Protein AF-A0A957L7G3-F1 (afdb_monomer)

Solvent-accessible surface area (backbone atoms only — not comparable to full-atom values): 10350 Å² total; per-residue (Å²): 115,77,65,58,47,53,49,31,52,54,50,19,52,53,26,48,74,73,64,39,55,64,64,16,50,58,32,41,53,52,41,48,71,75,46,81,85,53,9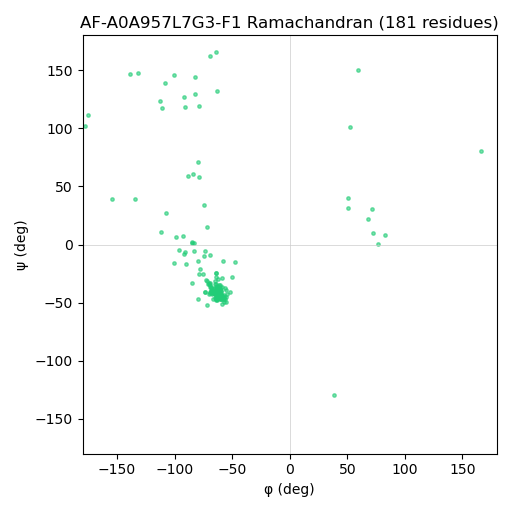8,47,72,67,52,58,51,41,52,41,53,51,32,51,51,27,29,76,70,66,40,46,69,64,26,52,48,51,38,58,75,71,69,63,55,73,86,52,91,85,46,82,94,46,43,67,55,53,54,39,50,35,52,41,29,41,42,46,24,72,74,67,67,48,83,60,38,49,59,50,25,47,53,34,41,52,53,50,44,54,52,26,66,77,67,67,36,63,80,51,46,46,55,39,29,51,51,49,16,52,47,28,43,77,72,68,40,52,72,60,14,51,53,31,45,54,52,34,51,62,64,35,60,84,73,62,46,70,70,71,70,62,79,81,67,79,91,80,79,88,89,88,83,87,134

Mean predicted aligned error: 9.97 Å

Secondary structure (DSSP, 8-state):
-HHHHHHHHHHHHHHHHTT-HHHHHHHHHHHHHH-TT---HHHHHHHHHHHHHHHHTT-HHHHHHHHHHTT--TTSPP-GGGHHHHHHHHHHHHHHHHHH--TTHHHHHHHHHHHHHHHHHHHT-HHHHHHHHHHHHHHHHHTT-HHHHHHHHHHHHHHHTTTTGGGTSSTTS----------

Radius of gyration: 17.52 Å; Cα contacts (8 Å, |Δi|>4): 180; chains: 1; bounding box: 42×50×40 Å

pLDDT: mean 79.75, std 17.35, range [29.89, 96.5]

Foldseek 3Di:
DVVQLVVLLVVLVLCVVVVVLVSSVVSLVVNCVVCVDDPDLSVVSSLLSVLLSCLVVVVLVSNVVSCVVVVPDLPDDDDPSCLSVLLSQLSSLLSCCLPVVDDCSLVSSLSSLVVSCVCCVVVVVLVSNLSSLQSNLSSCVSVVNNVSSVVSVVVSVVSCVVVVVPVVVVSPDDDDDDDDDDD

Structure (mmCIF, N/CA/C/O backbone):
data_AF-A0A957L7G3-F1
#
_entry.id   AF-A0A957L7G3-F1
#
loop_
_atom_site.group_PDB
_atom_site.id
_atom_site.type_symbol
_atom_site.label_atom_id
_atom_site.label_alt_id
_atom_site.label_comp_id
_atom_site.label_asym_id
_atom_site.label_entity_id
_atom_site.label_seq_id
_atom_site.pdbx_PDB_ins_code
_atom_site.Cartn_x
_atom_site.Cartn_y
_atom_site.Cartn_z
_atom_site.occupancy
_atom_site.B_iso_or_equiv
_atom_site.auth_seq_id
_atom_site.auth_comp_id
_atom_site.auth_asym_id
_atom_site.auth_atom_id
_atom_site.pdbx_PDB_model_num
ATOM 1 N N . PRO A 1 1 ? 23.116 -0.899 -17.673 1.00 45.94 1 PRO A N 1
ATOM 2 C CA . PRO A 1 1 ? 22.073 0.149 -17.505 1.00 45.94 1 PRO A CA 1
ATOM 3 C C . PRO A 1 1 ? 20.937 -0.262 -16.547 1.00 45.94 1 PRO A C 1
ATOM 5 O O . PRO A 1 1 ? 20.882 0.273 -15.448 1.00 45.94 1 PRO A O 1
ATOM 8 N N . GLY A 1 2 ? 20.115 -1.273 -16.872 1.00 58.44 2 GLY A N 1
ATOM 9 C CA . GLY A 1 2 ? 18.969 -1.676 -16.028 1.00 58.44 2 GLY A CA 1
ATOM 10 C C . GLY A 1 2 ? 19.306 -2.333 -14.677 1.00 58.44 2 GLY A C 1
ATOM 11 O O . GLY A 1 2 ? 18.419 -2.555 -13.862 1.00 58.44 2 GLY A O 1
ATOM 12 N N . SER A 1 3 ? 20.573 -2.677 -14.416 1.00 63.56 3 SER A N 1
ATOM 13 C CA . SER A 1 3 ? 21.013 -3.181 -13.101 1.00 63.56 3 SER A CA 1
ATOM 14 C C . SER A 1 3 ? 21.075 -2.061 -12.053 1.00 63.56 3 SER A C 1
ATOM 16 O O . SER A 1 3 ? 20.604 -2.231 -10.933 1.00 63.56 3 SER A O 1
ATOM 18 N N . MET A 1 4 ? 21.564 -0.878 -12.446 1.00 71.75 4 MET A N 1
ATOM 19 C CA . MET A 1 4 ? 21.743 0.250 -11.527 1.00 71.75 4 MET A CA 1
ATOM 20 C C . MET A 1 4 ? 20.409 0.841 -11.076 1.00 71.75 4 MET A C 1
ATOM 22 O O . MET A 1 4 ? 20.241 1.123 -9.899 1.00 71.75 4 MET A O 1
ATOM 26 N N . SER A 1 5 ? 19.428 1.008 -11.963 1.00 69.88 5 SER A N 1
ATOM 27 C CA . SER A 1 5 ? 18.109 1.520 -11.564 1.00 69.88 5 SER A CA 1
ATOM 28 C C . SER A 1 5 ? 17.347 0.550 -10.664 1.00 69.88 5 SER A C 1
ATOM 30 O O . SER A 1 5 ? 16.759 0.975 -9.675 1.00 69.88 5 SER A O 1
ATOM 32 N N . ARG A 1 6 ? 17.421 -0.759 -10.936 1.00 73.06 6 ARG A N 1
ATOM 33 C CA . ARG A 1 6 ? 16.864 -1.787 -10.042 1.00 73.06 6 ARG A CA 1
ATOM 34 C C . ARG A 1 6 ? 17.513 -1.756 -8.660 1.00 73.06 6 ARG A C 1
ATOM 36 O O . ARG A 1 6 ? 16.804 -1.895 -7.669 1.00 73.06 6 ARG A O 1
ATOM 43 N N . TRP A 1 7 ? 18.822 -1.517 -8.592 1.00 80.19 7 TRP A N 1
ATOM 44 C CA . TRP A 1 7 ? 19.524 -1.329 -7.324 1.00 80.19 7 TRP A CA 1
ATOM 45 C C . TRP A 1 7 ? 19.039 -0.080 -6.573 1.00 80.19 7 TRP A C 1
ATOM 47 O O . TRP A 1 7 ? 18.693 -0.187 -5.400 1.00 80.19 7 TRP A O 1
ATOM 57 N N . HIS A 1 8 ? 18.919 1.072 -7.245 1.00 81.06 8 HIS A N 1
ATOM 58 C CA . HIS A 1 8 ? 18.404 2.298 -6.617 1.00 81.06 8 HIS A CA 1
ATOM 59 C C . HIS A 1 8 ? 16.975 2.123 -6.092 1.00 81.06 8 HIS A C 1
ATOM 61 O O . HIS A 1 8 ? 16.683 2.559 -4.985 1.00 81.06 8 HIS A O 1
ATOM 67 N N . ILE A 1 9 ? 16.100 1.441 -6.839 1.00 79.81 9 ILE A N 1
ATOM 68 C CA . ILE A 1 9 ? 14.735 1.126 -6.392 1.00 79.81 9 ILE A CA 1
ATOM 69 C C . ILE A 1 9 ? 14.744 0.199 -5.178 1.00 79.81 9 ILE A C 1
ATOM 71 O O . ILE A 1 9 ? 14.007 0.431 -4.222 1.00 79.81 9 ILE A O 1
ATOM 75 N N . ALA A 1 10 ? 15.562 -0.856 -5.205 1.00 76.75 10 ALA A N 1
ATOM 76 C CA . ALA A 1 10 ? 15.674 -1.774 -4.079 1.00 76.75 10 ALA A CA 1
ATOM 77 C C . ALA A 1 10 ? 16.161 -1.041 -2.821 1.00 76.75 10 ALA A C 1
ATOM 79 O O . ALA A 1 10 ? 15.558 -1.181 -1.762 1.00 76.75 10 ALA A O 1
ATOM 80 N N . MET A 1 11 ? 17.185 -0.195 -2.953 1.00 80.19 11 MET A N 1
ATOM 81 C CA . MET A 1 11 ? 17.719 0.582 -1.837 1.00 80.19 11 MET A CA 1
ATOM 82 C C . MET A 1 11 ? 16.743 1.661 -1.352 1.00 80.19 11 MET A C 1
ATOM 84 O O . MET A 1 11 ? 16.618 1.865 -0.150 1.00 80.19 11 MET A O 1
ATOM 88 N N . ALA A 1 12 ? 15.992 2.305 -2.251 1.00 80.94 12 ALA A N 1
ATOM 89 C CA . ALA A 1 12 ? 14.955 3.259 -1.863 1.00 80.94 12 ALA A CA 1
ATOM 90 C C . ALA A 1 12 ? 13.882 2.588 -0.995 1.00 80.94 12 ALA A C 1
ATOM 92 O O . ALA A 1 12 ? 13.469 3.152 0.012 1.00 80.94 12 ALA A O 1
ATOM 93 N N . ARG A 1 13 ? 13.481 1.355 -1.329 1.00 79.19 13 ARG A N 1
ATOM 94 C CA . ARG A 1 13 ? 12.532 0.579 -0.517 1.00 79.19 13 ARG A CA 1
ATOM 95 C C . ARG A 1 13 ? 13.087 0.214 0.859 1.00 79.19 13 ARG A C 1
ATOM 97 O O . ARG A 1 13 ? 12.343 0.324 1.824 1.00 79.19 13 ARG A O 1
ATOM 104 N N . ILE A 1 14 ? 14.363 -0.170 0.940 1.00 76.88 14 ILE A N 1
ATOM 105 C CA . ILE A 1 14 ? 15.042 -0.432 2.222 1.00 76.88 14 ILE A CA 1
ATOM 106 C C . ILE A 1 14 ? 15.062 0.843 3.075 1.00 76.88 14 ILE A C 1
ATOM 108 O O . ILE A 1 14 ? 14.705 0.824 4.248 1.00 76.88 14 ILE A O 1
ATOM 112 N N . LYS A 1 15 ? 15.393 1.991 2.478 1.00 81.50 15 LYS A N 1
ATOM 113 C CA . LYS A 1 15 ? 15.388 3.273 3.195 1.00 81.50 15 LYS A CA 1
ATOM 114 C C . LYS A 1 15 ? 13.990 3.692 3.648 1.00 81.50 15 LYS A C 1
ATOM 116 O O . LYS A 1 15 ? 13.844 4.237 4.735 1.00 81.50 15 LYS A O 1
ATOM 121 N N . MET A 1 16 ? 12.954 3.376 2.869 1.00 79.81 16 MET A N 1
ATOM 122 C CA . MET A 1 16 ? 11.563 3.582 3.283 1.00 79.81 16 MET A CA 1
ATOM 123 C C . MET A 1 16 ? 11.168 2.718 4.487 1.00 79.81 16 MET A C 1
ATOM 125 O O . MET A 1 16 ? 10.478 3.235 5.361 1.00 79.81 16 MET A O 1
ATOM 129 N N . SER A 1 17 ? 11.591 1.448 4.563 1.00 73.00 17 SER A N 1
ATOM 130 C CA . SER A 1 17 ? 11.325 0.606 5.744 1.00 73.00 17 SER A CA 1
ATOM 131 C C . SER A 1 17 ? 12.104 1.067 6.975 1.00 73.00 17 SER A C 1
ATOM 133 O O . SER A 1 17 ? 11.580 1.022 8.076 1.00 73.00 17 SER A O 1
ATOM 135 N N . GLU A 1 18 ? 13.309 1.609 6.797 1.00 77.94 18 GLU A N 1
ATOM 136 C CA . GLU A 1 18 ? 14.092 2.212 7.888 1.00 77.94 18 GLU A CA 1
ATOM 137 C C . GLU A 1 18 ? 13.547 3.584 8.350 1.00 77.94 18 GLU A C 1
ATOM 139 O O . GLU A 1 18 ? 14.070 4.175 9.293 1.00 77.94 18 GLU A O 1
ATOM 144 N N . GLY A 1 19 ? 12.526 4.129 7.676 1.00 79.62 19 GLY A N 1
ATOM 145 C CA . GLY A 1 19 ? 11.980 5.464 7.942 1.00 79.62 19 GLY A CA 1
ATOM 146 C C . GLY A 1 19 ? 12.826 6.625 7.397 1.00 79.62 19 GLY A C 1
ATOM 147 O O . GLY A 1 19 ? 12.429 7.786 7.526 1.00 79.62 19 GLY A O 1
ATOM 148 N N . ASP A 1 20 ? 13.952 6.346 6.733 1.00 86.31 20 ASP A N 1
ATOM 149 C CA . ASP A 1 20 ? 14.810 7.344 6.085 1.00 86.31 20 ASP A CA 1
ATOM 150 C C . ASP A 1 20 ? 14.236 7.760 4.720 1.00 86.31 20 ASP A C 1
ATOM 152 O O . ASP A 1 20 ? 14.728 7.431 3.634 1.00 86.31 20 ASP A O 1
ATOM 156 N N . LEU A 1 21 ? 13.135 8.511 4.784 1.00 85.88 21 LEU A N 1
ATOM 157 C CA . LEU A 1 21 ? 12.427 8.999 3.603 1.00 85.88 21 LEU A CA 1
ATOM 158 C C . LEU A 1 21 ? 13.272 9.975 2.769 1.00 85.88 21 LEU A C 1
ATOM 160 O O . LEU A 1 21 ? 13.029 10.107 1.570 1.00 85.88 21 LEU A O 1
ATOM 164 N N . VAL A 1 22 ? 14.259 10.652 3.368 1.00 88.06 22 VAL A N 1
ATOM 165 C CA . VAL A 1 22 ? 15.143 11.591 2.657 1.00 88.06 22 VAL A CA 1
ATOM 166 C C . VAL A 1 22 ? 16.101 10.822 1.753 1.00 88.06 22 VAL A C 1
ATOM 168 O O . VAL A 1 22 ? 16.133 11.078 0.546 1.00 88.06 22 VAL A O 1
ATOM 171 N N . ALA A 1 23 ? 16.806 9.826 2.296 1.00 85.00 23 ALA A N 1
ATOM 172 C CA . ALA A 1 23 ? 17.699 8.989 1.503 1.00 85.00 23 ALA A CA 1
ATOM 173 C C . ALA A 1 23 ? 16.936 8.197 0.432 1.00 85.00 23 ALA A C 1
ATOM 175 O O . ALA A 1 23 ? 17.418 8.055 -0.695 1.00 85.00 23 ALA A O 1
ATOM 176 N N . ALA A 1 24 ? 15.718 7.732 0.740 1.00 85.25 24 ALA A N 1
ATOM 177 C CA . ALA A 1 24 ? 14.853 7.096 -0.249 1.00 85.25 24 ALA A CA 1
ATOM 178 C C . ALA A 1 24 ? 14.565 8.028 -1.442 1.00 85.25 24 ALA A C 1
ATOM 180 O O . ALA A 1 24 ? 14.740 7.625 -2.593 1.00 85.25 24 ALA A O 1
ATOM 181 N N . GLN A 1 25 ? 14.201 9.292 -1.191 1.00 86.44 25 GLN A N 1
ATOM 182 C CA . GLN A 1 25 ? 13.969 10.273 -2.260 1.00 86.44 25 GLN A CA 1
ATOM 183 C C . GLN A 1 25 ? 15.228 10.585 -3.075 1.00 86.44 25 GLN A C 1
ATOM 185 O O . GLN A 1 25 ? 15.145 10.742 -4.294 1.00 86.44 25 GLN A O 1
ATOM 190 N N . ASP A 1 26 ? 16.398 10.686 -2.437 1.00 88.19 26 ASP A N 1
ATOM 191 C CA . ASP A 1 26 ? 17.664 10.906 -3.150 1.00 88.19 26 ASP A CA 1
ATOM 192 C C . ASP A 1 26 ? 17.960 9.774 -4.144 1.00 88.19 26 ASP A C 1
ATOM 194 O O . ASP A 1 26 ? 18.401 10.030 -5.269 1.00 88.19 26 ASP A O 1
ATOM 198 N N . LEU A 1 27 ? 17.681 8.526 -3.760 1.00 86.38 27 LEU A N 1
ATOM 199 C CA . LEU A 1 27 ? 17.846 7.351 -4.618 1.00 86.38 27 LEU A CA 1
ATOM 200 C C . LEU A 1 27 ? 16.833 7.334 -5.770 1.00 86.38 27 LEU A C 1
ATOM 202 O O . LEU A 1 27 ? 17.211 7.043 -6.905 1.00 86.38 27 LEU A O 1
ATOM 206 N N . LEU A 1 28 ? 15.574 7.705 -5.520 1.00 85.31 28 LEU A N 1
ATOM 207 C CA . LEU A 1 28 ? 14.552 7.807 -6.571 1.00 85.31 28 LEU A CA 1
ATOM 208 C C . LEU A 1 28 ? 14.887 8.905 -7.588 1.00 85.31 28 LEU A C 1
ATOM 210 O O . LEU A 1 28 ? 14.816 8.669 -8.795 1.00 85.31 28 LEU A O 1
ATOM 214 N N . ARG A 1 29 ? 15.394 10.058 -7.133 1.00 85.19 29 ARG A N 1
ATOM 215 C CA . ARG A 1 29 ? 15.887 11.122 -8.025 1.00 85.19 29 ARG A CA 1
ATOM 216 C C . ARG A 1 29 ? 17.021 10.654 -8.941 1.00 85.19 29 ARG A C 1
ATOM 218 O O . ARG A 1 29 ? 17.179 11.190 -10.040 1.00 85.19 29 ARG A O 1
ATOM 225 N N . GLN A 1 30 ? 17.827 9.676 -8.521 1.00 82.31 30 GLN A N 1
ATOM 226 C CA . GLN A 1 30 ? 18.853 9.082 -9.385 1.00 82.31 30 GLN A CA 1
ATOM 227 C C . GLN A 1 30 ? 18.240 8.216 -10.491 1.00 82.31 30 GLN A C 1
ATOM 229 O O . GLN A 1 30 ? 18.744 8.239 -11.613 1.00 82.31 30 GLN A O 1
ATOM 234 N N . VAL A 1 31 ? 17.124 7.529 -10.228 1.00 79.31 31 VAL A N 1
ATOM 235 C CA . VAL A 1 31 ? 16.383 6.781 -11.258 1.00 79.31 31 VAL A CA 1
ATOM 236 C C . VAL A 1 31 ? 15.822 7.734 -12.316 1.00 79.31 31 VAL A C 1
ATOM 238 O O . VAL A 1 31 ? 16.061 7.519 -13.505 1.00 79.31 31 VAL A O 1
ATOM 241 N N . ASP A 1 32 ? 15.189 8.833 -11.900 1.00 72.00 32 ASP A N 1
ATOM 242 C CA . ASP A 1 32 ? 14.627 9.831 -12.823 1.00 72.00 32 ASP A CA 1
ATOM 243 C C . ASP A 1 32 ? 15.695 10.501 -13.693 1.00 72.00 32 ASP A C 1
ATOM 245 O O . ASP A 1 32 ? 15.503 10.711 -14.892 1.00 72.00 32 ASP A O 1
ATOM 249 N N . LYS A 1 33 ? 16.862 10.816 -13.114 1.00 76.31 33 LYS A N 1
ATOM 250 C CA . LYS A 1 33 ? 17.991 11.388 -13.867 1.00 76.31 33 LYS A CA 1
ATOM 251 C C . LYS A 1 33 ? 18.504 10.441 -14.948 1.00 76.31 33 LYS A C 1
ATOM 253 O O . LYS A 1 33 ? 18.903 10.917 -16.010 1.00 76.31 33 LYS A O 1
ATOM 258 N N . LEU A 1 34 ? 18.501 9.137 -14.677 1.00 68.94 34 LEU A N 1
ATOM 259 C CA . LEU A 1 34 ? 18.998 8.114 -15.595 1.00 68.94 34 LEU A CA 1
ATOM 260 C C . LEU A 1 34 ? 17.998 7.781 -16.716 1.00 68.94 34 LEU A C 1
ATOM 262 O O . LEU A 1 34 ? 18.432 7.350 -17.780 1.00 68.94 34 LEU A O 1
ATOM 266 N N . TYR A 1 35 ? 16.694 7.998 -16.505 1.00 64.81 35 TYR A N 1
ATOM 267 C CA . TYR A 1 35 ? 15.633 7.501 -17.393 1.00 64.81 35 TYR A CA 1
ATOM 268 C C . TYR A 1 35 ? 14.555 8.543 -17.718 1.00 64.81 35 TYR A C 1
ATOM 270 O O . TYR A 1 35 ? 13.378 8.210 -17.833 1.00 64.81 35 TYR A O 1
ATOM 278 N N . LYS A 1 36 ? 14.961 9.804 -17.932 1.00 57.97 36 LYS A N 1
ATOM 279 C CA . LYS A 1 36 ? 14.080 10.975 -18.147 1.00 57.97 36 LYS A CA 1
ATOM 280 C C . LYS A 1 36 ? 12.932 10.812 -19.168 1.00 57.97 36 LYS A C 1
ATOM 282 O O . LYS A 1 36 ? 12.062 11.678 -19.191 1.00 57.97 36 LYS A O 1
ATOM 287 N N . ARG A 1 37 ? 12.929 9.787 -20.034 1.00 52.62 37 ARG A N 1
ATOM 288 C CA . ARG A 1 37 ? 11.914 9.547 -21.081 1.00 52.62 37 ARG A CA 1
ATOM 289 C C . ARG A 1 37 ? 11.782 8.075 -21.500 1.00 52.62 37 ARG A C 1
ATOM 291 O O . ARG A 1 37 ? 11.645 7.801 -22.688 1.00 52.62 37 ARG A O 1
ATOM 298 N N . ASP A 1 38 ? 11.866 7.127 -20.573 1.00 47.72 38 ASP A N 1
ATOM 299 C CA . ASP A 1 38 ? 11.800 5.709 -20.949 1.00 47.72 38 ASP A CA 1
ATOM 300 C C . ASP A 1 38 ? 10.521 5.039 -20.417 1.00 47.72 38 ASP A C 1
ATOM 302 O O . ASP A 1 38 ? 10.307 5.061 -19.203 1.00 47.72 38 ASP A O 1
ATOM 306 N N . PRO A 1 39 ? 9.673 4.426 -21.269 1.00 53.62 39 PRO A N 1
ATOM 307 C CA . PRO A 1 39 ? 8.442 3.735 -20.864 1.00 53.62 39 PRO A CA 1
ATOM 308 C C . PRO A 1 39 ? 8.724 2.380 -20.188 1.00 53.62 39 PRO A C 1
ATOM 310 O O . PRO A 1 39 ? 7.990 1.408 -20.364 1.00 53.62 39 PRO A O 1
ATOM 313 N N . PHE A 1 40 ? 9.821 2.274 -19.436 1.00 60.59 40 PHE A N 1
ATOM 314 C CA . PHE A 1 40 ? 10.159 1.056 -18.718 1.00 60.59 40 PHE A CA 1
ATOM 315 C C . PHE A 1 40 ? 9.395 0.978 -17.385 1.00 60.59 40 PHE A C 1
ATOM 317 O O . PHE A 1 40 ? 9.300 1.985 -16.676 1.00 60.59 40 PHE A O 1
ATO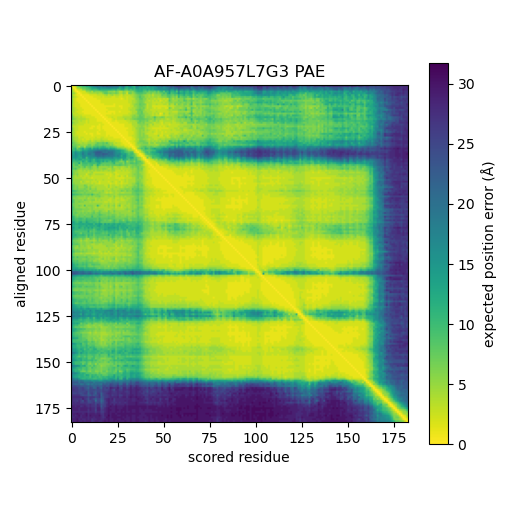M 324 N N . PRO A 1 41 ? 8.972 -0.231 -16.960 1.00 66.06 41 PRO A N 1
ATOM 325 C CA . PRO A 1 41 ? 8.295 -0.467 -15.674 1.00 66.06 41 PRO A CA 1
ATOM 326 C C . PRO A 1 41 ? 9.014 0.138 -14.456 1.00 66.06 41 PRO A C 1
ATOM 328 O O . PRO A 1 41 ? 8.404 0.520 -13.464 1.00 66.06 41 PRO A O 1
ATOM 331 N N . THR A 1 42 ? 10.337 0.264 -14.547 1.00 67.56 42 THR A N 1
ATOM 332 C CA . THR A 1 42 ? 11.219 0.852 -13.535 1.00 67.56 42 THR A CA 1
ATOM 333 C C . THR A 1 42 ? 10.900 2.321 -13.226 1.00 67.56 42 THR A C 1
ATOM 335 O O . THR A 1 42 ? 10.973 2.719 -12.068 1.00 67.56 42 THR A O 1
ATOM 338 N N . VAL A 1 43 ? 10.543 3.130 -14.231 1.00 72.12 43 VAL A N 1
ATOM 339 C CA . VAL A 1 43 ? 10.236 4.561 -14.037 1.00 72.12 43 VAL A CA 1
ATOM 340 C C . VAL A 1 43 ? 8.876 4.727 -13.362 1.00 72.12 43 VAL A C 1
ATOM 342 O O . VAL A 1 43 ? 8.746 5.503 -12.419 1.00 72.12 43 VAL A O 1
ATOM 345 N N . HIS A 1 44 ? 7.887 3.929 -13.770 1.00 78.56 44 HIS A N 1
ATOM 346 C CA . HIS A 1 44 ? 6.565 3.903 -13.138 1.00 78.56 44 HIS A CA 1
ATOM 347 C C . HIS A 1 44 ? 6.659 3.482 -11.667 1.00 78.56 44 HIS A C 1
ATOM 349 O O . HIS A 1 44 ? 6.075 4.119 -10.791 1.00 78.56 44 HIS A O 1
ATOM 355 N N . LEU A 1 45 ? 7.473 2.460 -11.381 1.00 79.31 45 LEU A N 1
ATOM 356 C CA . LEU A 1 45 ? 7.740 1.998 -10.022 1.00 79.31 45 LEU A CA 1
ATOM 357 C C . LEU A 1 45 ? 8.415 3.080 -9.164 1.00 79.31 45 LEU A C 1
ATOM 359 O O . LEU A 1 45 ? 8.028 3.279 -8.014 1.00 79.31 45 LEU A O 1
ATOM 363 N N . ALA A 1 46 ? 9.398 3.800 -9.711 1.00 83.19 46 ALA A N 1
ATOM 364 C CA . ALA A 1 46 ? 10.051 4.901 -9.005 1.00 83.19 46 ALA A CA 1
ATOM 365 C C . ALA A 1 46 ? 9.078 6.055 -8.709 1.00 83.19 46 ALA A C 1
ATOM 367 O O . ALA A 1 46 ? 9.033 6.537 -7.577 1.00 83.19 46 ALA A O 1
ATOM 368 N N . ALA A 1 47 ? 8.248 6.440 -9.682 1.00 87.06 47 ALA A N 1
ATOM 369 C CA . ALA A 1 47 ? 7.232 7.475 -9.506 1.00 87.06 47 ALA A CA 1
ATOM 370 C C . ALA A 1 47 ? 6.180 7.080 -8.453 1.00 87.06 47 ALA A C 1
ATOM 372 O O . ALA A 1 47 ? 5.810 7.890 -7.606 1.00 87.06 47 ALA A O 1
ATOM 373 N N . ALA A 1 48 ? 5.746 5.820 -8.453 1.00 89.19 48 ALA A N 1
ATOM 374 C CA . ALA A 1 48 ? 4.820 5.302 -7.455 1.00 89.19 48 ALA A CA 1
ATOM 375 C C . ALA A 1 48 ? 5.435 5.285 -6.042 1.00 89.19 48 ALA A C 1
ATOM 377 O O . ALA A 1 48 ? 4.783 5.689 -5.080 1.00 89.19 48 ALA A O 1
ATOM 378 N N . LEU A 1 49 ? 6.706 4.887 -5.893 1.00 88.00 49 LEU A N 1
ATOM 379 C CA . LEU A 1 49 ? 7.418 4.983 -4.610 1.00 88.00 49 LEU A CA 1
ATOM 380 C C . LEU A 1 49 ? 7.536 6.438 -4.140 1.00 88.00 49 LEU A C 1
ATOM 382 O O . LEU A 1 49 ? 7.308 6.724 -2.967 1.00 88.00 49 LEU A O 1
ATOM 386 N N . GLN A 1 50 ? 7.813 7.367 -5.054 1.00 91.75 50 GLN A N 1
ATOM 387 C CA . GLN A 1 50 ? 7.864 8.791 -4.740 1.00 91.75 50 GLN A CA 1
ATOM 388 C C . GLN A 1 50 ? 6.503 9.309 -4.241 1.00 91.75 50 GLN A C 1
ATOM 390 O O . GLN A 1 50 ? 6.453 10.042 -3.252 1.00 91.75 50 GLN A O 1
ATOM 395 N N . ALA A 1 51 ? 5.400 8.868 -4.853 1.00 93.12 51 ALA A N 1
ATOM 396 C CA . ALA A 1 51 ? 4.049 9.201 -4.409 1.00 93.12 51 ALA A CA 1
ATOM 397 C C . ALA A 1 51 ? 3.715 8.641 -3.016 1.00 93.12 51 ALA A C 1
ATOM 399 O O . ALA A 1 51 ? 3.074 9.321 -2.213 1.00 93.12 51 ALA A O 1
ATOM 400 N N . GLN A 1 52 ? 4.206 7.442 -2.686 1.00 91.12 52 GLN A N 1
ATOM 401 C CA . GLN A 1 52 ? 4.081 6.884 -1.335 1.00 91.12 52 GLN A CA 1
ATOM 402 C C . GLN A 1 52 ? 4.837 7.723 -0.303 1.00 91.12 52 GLN A C 1
ATOM 404 O O . GLN A 1 52 ? 4.319 7.958 0.788 1.00 91.12 52 GLN A O 1
ATOM 409 N N . ILE A 1 53 ? 6.031 8.215 -0.648 1.00 89.94 53 ILE A N 1
ATOM 410 C CA . ILE A 1 53 ? 6.793 9.095 0.242 1.00 89.94 53 ILE A CA 1
ATOM 411 C C . ILE A 1 53 ? 6.057 10.425 0.451 1.00 89.94 53 ILE A C 1
ATOM 413 O O . ILE A 1 53 ? 5.956 10.884 1.588 1.00 89.94 53 ILE A O 1
ATOM 417 N N . TRP A 1 54 ? 5.488 11.018 -0.604 1.00 93.88 54 TRP A N 1
ATOM 418 C CA . TRP A 1 54 ? 4.675 12.232 -0.475 1.00 93.88 54 TRP A CA 1
ATOM 419 C C . TRP A 1 54 ? 3.479 12.028 0.458 1.00 93.88 54 TRP A C 1
ATOM 421 O O . TRP A 1 54 ? 3.268 12.835 1.362 1.00 93.88 54 TRP A O 1
ATOM 431 N N . ALA A 1 55 ? 2.745 10.921 0.309 1.00 90.62 55 ALA A N 1
ATOM 432 C CA . ALA A 1 55 ? 1.654 10.569 1.215 1.00 90.62 55 ALA A CA 1
ATOM 433 C C . ALA A 1 55 ? 2.128 10.406 2.672 1.00 90.62 55 ALA A C 1
ATOM 435 O O . ALA A 1 55 ? 1.492 10.938 3.581 1.00 90.62 55 ALA A O 1
ATOM 436 N N . ALA A 1 56 ? 3.262 9.736 2.903 1.00 86.50 56 ALA A N 1
ATOM 437 C CA . ALA A 1 56 ? 3.829 9.561 4.242 1.00 86.50 56 ALA A CA 1
ATOM 438 C C . ALA A 1 56 ? 4.272 10.887 4.890 1.00 86.50 56 ALA A C 1
ATOM 440 O O . ALA A 1 56 ? 4.177 11.044 6.104 1.00 86.50 56 ALA A O 1
ATOM 441 N N . GLN A 1 57 ? 4.716 11.857 4.086 1.00 89.44 57 GLN A N 1
ATOM 442 C CA . GLN A 1 57 ? 5.120 13.194 4.538 1.00 89.44 57 GLN A CA 1
ATOM 443 C C . GLN A 1 57 ? 3.948 14.179 4.676 1.00 89.44 57 GLN A C 1
ATOM 445 O O . GLN A 1 57 ? 4.166 15.350 4.980 1.00 89.44 57 GLN A O 1
ATOM 450 N N . GLY A 1 58 ? 2.710 13.747 4.414 1.00 89.69 58 GLY A N 1
ATOM 451 C CA . GLY A 1 58 ? 1.542 14.630 4.403 1.00 89.69 58 GLY A CA 1
ATOM 452 C C . GLY A 1 58 ? 1.481 15.579 3.201 1.00 89.69 58 GLY A C 1
ATOM 453 O O . GLY A 1 58 ? 0.622 16.457 3.157 1.00 89.69 58 GLY A O 1
ATOM 454 N N . GLN A 1 59 ? 2.340 15.393 2.194 1.00 94.00 59 GLN A N 1
ATOM 455 C CA . GLN A 1 59 ? 2.331 16.136 0.929 1.00 94.00 59 GLN A CA 1
ATOM 456 C C . GLN A 1 59 ? 1.249 15.584 -0.008 1.00 94.00 59 GLN A C 1
ATOM 458 O O . GLN A 1 59 ? 1.511 15.123 -1.122 1.00 94.00 59 GLN A O 1
ATOM 463 N N . LEU A 1 60 ? 0.006 15.601 0.470 1.00 93.88 60 LEU A N 1
ATOM 464 C CA . LEU A 1 60 ? -1.103 14.912 -0.174 1.00 93.88 60 LEU A CA 1
ATOM 465 C C . LEU A 1 60 ? -1.425 15.473 -1.567 1.00 93.88 60 LEU A C 1
ATOM 467 O O . LEU A 1 60 ? -1.767 14.703 -2.460 1.00 93.88 60 LEU A O 1
ATOM 471 N N . ALA A 1 61 ? -1.255 16.781 -1.784 1.00 94.88 61 ALA A N 1
ATOM 472 C CA . ALA A 1 61 ? -1.459 17.4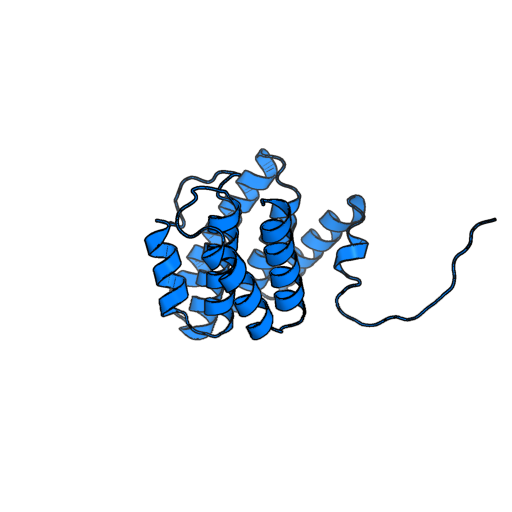02 -3.093 1.00 94.88 61 ALA A CA 1
ATOM 473 C C . ALA A 1 61 ? -0.602 16.734 -4.185 1.00 94.88 61 ALA A C 1
ATOM 475 O O . ALA A 1 61 ? -1.149 16.290 -5.192 1.00 94.88 61 ALA A O 1
ATOM 476 N N . SER A 1 62 ? 0.700 16.558 -3.932 1.00 94.88 62 SER A N 1
ATOM 477 C CA . SER A 1 62 ? 1.637 15.902 -4.856 1.00 94.88 62 SER A CA 1
ATOM 478 C C . SER A 1 62 ? 1.290 14.430 -5.087 1.00 94.88 62 SER A C 1
ATOM 480 O O . SER A 1 62 ? 1.365 13.931 -6.209 1.00 94.88 62 SER A O 1
ATOM 482 N N . ALA A 1 63 ? 0.874 13.722 -4.033 1.00 94.88 63 ALA A N 1
ATOM 483 C CA . ALA A 1 63 ? 0.439 12.332 -4.148 1.00 94.88 63 ALA A CA 1
ATOM 484 C C . ALA A 1 63 ? -0.831 12.200 -5.013 1.00 94.88 63 ALA A C 1
ATOM 486 O O . ALA A 1 63 ? -0.917 11.316 -5.865 1.00 94.88 63 ALA A O 1
ATOM 487 N N . LEU A 1 64 ? -1.800 13.104 -4.848 1.00 94.00 64 LEU A N 1
ATOM 488 C CA . LEU A 1 64 ? -3.024 13.133 -5.652 1.00 94.00 64 LEU A CA 1
ATOM 489 C C . LEU A 1 64 ? -2.779 13.614 -7.092 1.00 94.00 64 LEU A C 1
ATOM 491 O O . LEU A 1 64 ? -3.473 13.161 -8.002 1.00 94.00 64 LEU A O 1
ATOM 495 N N . ASP A 1 65 ? -1.796 14.487 -7.325 1.00 95.06 65 ASP A N 1
ATOM 496 C CA . ASP A 1 65 ? -1.349 14.844 -8.678 1.00 95.06 65 ASP A CA 1
ATOM 497 C C . ASP A 1 65 ? -0.795 13.628 -9.422 1.00 95.06 65 ASP A C 1
ATOM 499 O O . ASP A 1 65 ? -1.148 13.406 -10.579 1.00 95.06 65 ASP A O 1
ATOM 503 N N . TRP A 1 66 ? -0.005 12.789 -8.747 1.00 94.50 66 TRP A N 1
ATOM 504 C CA . TRP A 1 66 ? 0.470 11.532 -9.323 1.00 94.50 66 TRP A CA 1
ATOM 505 C C . TRP A 1 66 ? -0.693 10.593 -9.686 1.00 94.50 66 TRP A C 1
ATOM 507 O O . TRP A 1 66 ? -0.721 10.053 -10.790 1.00 94.50 66 TRP A O 1
ATOM 517 N N . VAL A 1 67 ? -1.707 10.464 -8.820 1.00 94.12 67 VAL A N 1
ATOM 518 C CA . VAL A 1 67 ? -2.924 9.678 -9.118 1.00 94.12 67 VAL A CA 1
ATOM 519 C C . VAL A 1 67 ? -3.617 10.177 -10.390 1.00 94.12 67 VAL A C 1
ATOM 521 O O . VAL A 1 67 ? -4.003 9.365 -11.232 1.00 94.12 67 VAL A O 1
ATOM 524 N N . ARG A 1 68 ? -3.742 11.502 -10.553 1.00 93.50 68 ARG A N 1
ATOM 525 C CA . ARG A 1 68 ? -4.318 12.123 -11.757 1.00 93.50 68 ARG A CA 1
ATOM 526 C C . ARG A 1 68 ? -3.467 11.870 -12.997 1.00 93.50 68 ARG A C 1
ATOM 528 O O . ARG A 1 68 ? -4.011 11.499 -14.029 1.00 93.50 68 ARG A O 1
ATOM 535 N N . GLN A 1 69 ? -2.150 12.043 -12.896 1.00 90.94 69 GLN A N 1
ATOM 536 C CA . GLN A 1 69 ? -1.217 11.871 -14.011 1.00 90.94 69 GLN A CA 1
ATOM 537 C C . GLN A 1 69 ? -1.232 10.444 -14.576 1.00 90.94 69 GLN A C 1
ATOM 539 O O . GLN A 1 69 ? -1.087 10.263 -15.781 1.00 90.94 69 GLN A O 1
ATOM 544 N N . TYR A 1 70 ? -1.398 9.441 -13.713 1.00 88.12 70 TYR A N 1
ATOM 545 C CA . TYR A 1 70 ? -1.459 8.030 -14.104 1.00 88.12 70 TYR A CA 1
ATOM 546 C C . TYR A 1 70 ? -2.898 7.537 -14.343 1.00 88.12 70 TYR A C 1
ATOM 548 O O . TYR A 1 70 ? -3.107 6.336 -14.537 1.00 88.12 70 TYR A O 1
ATOM 556 N N . GLU A 1 71 ? -3.880 8.450 -14.326 1.00 90.50 71 GLU A N 1
ATOM 557 C CA . GLU A 1 71 ? -5.304 8.189 -14.578 1.00 90.50 71 GLU A CA 1
ATOM 558 C C . GLU A 1 71 ? -5.849 7.024 -13.735 1.00 90.50 71 GLU A C 1
ATOM 560 O O . GLU A 1 71 ? -6.592 6.159 -14.205 1.00 90.50 71 GLU A O 1
ATOM 565 N N . LEU A 1 72 ? -5.424 6.959 -12.471 1.00 91.50 72 LEU A N 1
ATOM 566 C CA . LEU A 1 72 ? -5.782 5.864 -11.578 1.00 91.50 72 LEU A CA 1
ATOM 567 C C . LEU A 1 72 ? -7.160 6.103 -10.972 1.00 91.50 72 LEU A C 1
ATOM 569 O O . LEU A 1 72 ? -7.444 7.156 -10.398 1.00 91.50 72 LEU A O 1
ATOM 573 N N . THR A 1 73 ? -8.011 5.087 -11.063 1.00 91.62 73 THR A N 1
ATOM 574 C CA . THR A 1 73 ? -9.369 5.119 -10.530 1.00 91.62 73 THR A CA 1
ATOM 575 C C . THR A 1 73 ? -9.647 3.867 -9.710 1.00 91.62 73 THR A C 1
ATOM 577 O O . THR A 1 73 ? -9.151 2.780 -9.998 1.00 91.62 73 THR A O 1
ATOM 580 N N . VAL A 1 74 ? -10.477 4.034 -8.680 1.00 91.06 74 VAL A N 1
ATOM 581 C CA . VAL A 1 74 ? -10.887 2.969 -7.751 1.00 91.06 74 VAL A CA 1
ATOM 582 C C . VAL A 1 74 ? -11.640 1.850 -8.480 1.00 91.06 74 VAL A C 1
ATOM 584 O O . VAL A 1 74 ? -11.477 0.681 -8.142 1.00 91.06 74 VAL A O 1
ATOM 587 N N . ASP A 1 75 ? -12.415 2.207 -9.507 1.00 91.38 75 ASP A N 1
ATOM 588 C CA . ASP A 1 75 ? -13.212 1.287 -10.330 1.00 91.38 75 ASP A CA 1
ATOM 589 C C . ASP A 1 75 ? -12.529 0.921 -11.657 1.00 91.38 75 ASP A C 1
ATOM 591 O O . ASP A 1 75 ? -13.109 0.233 -12.495 1.00 91.38 75 ASP A O 1
ATOM 595 N N . GLY A 1 76 ? -11.278 1.348 -11.846 1.00 86.25 76 GLY A N 1
ATOM 596 C CA . GLY A 1 76 ? -10.507 1.073 -13.052 1.00 86.25 76 GLY A CA 1
ATOM 597 C C . GLY A 1 76 ? -10.233 -0.415 -13.260 1.00 86.25 76 GLY A C 1
ATOM 598 O O . GLY A 1 76 ? -10.404 -1.244 -12.356 1.00 86.25 76 GLY A O 1
ATOM 599 N N . GLU A 1 77 ? -9.795 -0.755 -14.469 1.00 83.81 77 GLU A N 1
ATOM 600 C CA . GLU A 1 77 ? -9.378 -2.113 -14.809 1.00 83.81 77 GLU A CA 1
ATOM 601 C C . GLU A 1 77 ? -8.161 -2.530 -13.969 1.00 83.81 77 GLU A C 1
ATOM 603 O O . GLU A 1 77 ? -7.177 -1.792 -13.840 1.00 83.81 77 GLU A O 1
ATOM 608 N N . LEU A 1 78 ? -8.240 -3.726 -13.383 1.00 84.12 78 LEU A N 1
ATOM 609 C CA . LEU A 1 78 ? -7.151 -4.309 -12.613 1.00 84.12 78 LEU A CA 1
ATOM 610 C C . LEU A 1 78 ? -6.294 -5.174 -13.531 1.00 84.12 78 LEU A C 1
ATOM 612 O O . LEU A 1 78 ? -6.793 -6.073 -14.199 1.00 84.12 78 LEU A O 1
ATOM 616 N N . SER A 1 79 ? -4.990 -4.922 -13.531 1.00 80.88 79 SER A N 1
ATOM 617 C CA . SER A 1 79 ? -4.021 -5.732 -14.262 1.00 80.88 79 SER A CA 1
ATOM 618 C C . SER A 1 79 ? -2.779 -5.941 -13.411 1.00 80.88 79 SER A C 1
ATOM 620 O O . SER A 1 79 ? -2.376 -5.044 -12.670 1.00 80.88 79 SER A O 1
ATOM 622 N N . TYR A 1 80 ? -2.146 -7.105 -13.563 1.00 74.38 80 TYR A N 1
ATOM 623 C CA . TYR A 1 80 ? -0.901 -7.430 -12.863 1.00 74.38 80 TYR A CA 1
ATOM 624 C C . TYR A 1 80 ? 0.187 -6.379 -13.124 1.00 74.38 80 TYR A C 1
ATOM 626 O O . TYR A 1 80 ? 0.900 -5.963 -12.220 1.00 74.38 80 TYR A O 1
ATOM 634 N N . LEU A 1 81 ? 0.265 -5.878 -14.361 1.00 76.44 81 LEU A N 1
ATOM 635 C CA . LEU A 1 81 ? 1.246 -4.868 -14.764 1.00 76.44 81 LEU A CA 1
ATOM 636 C C . LEU A 1 81 ? 1.076 -3.526 -14.044 1.00 76.44 81 LEU A C 1
ATOM 638 O O . LEU A 1 81 ? 2.048 -2.783 -13.957 1.00 76.44 81 LEU A O 1
ATOM 642 N N . ARG A 1 82 ? -0.135 -3.219 -13.558 1.00 78.69 82 ARG A N 1
ATOM 643 C CA . ARG A 1 82 ? -0.461 -1.969 -12.854 1.00 78.69 82 ARG A CA 1
ATOM 644 C C . ARG A 1 82 ? -0.776 -2.177 -11.374 1.00 78.69 82 ARG A C 1
ATOM 646 O O . ARG A 1 82 ? -1.301 -1.278 -10.717 1.00 78.69 82 ARG A O 1
ATOM 653 N N . GLU A 1 83 ? -0.513 -3.370 -10.841 1.00 82.94 83 GLU A N 1
ATOM 654 C CA . GLU A 1 83 ? -0.861 -3.709 -9.458 1.00 82.94 83 GLU A CA 1
ATOM 655 C C . GLU A 1 83 ? -0.181 -2.757 -8.468 1.00 82.94 83 GLU A C 1
ATOM 657 O O . GLU A 1 83 ? -0.782 -2.342 -7.477 1.00 82.94 83 GLU A O 1
ATOM 662 N N . PHE A 1 84 ? 1.055 -2.347 -8.767 1.00 82.50 84 PHE A N 1
ATOM 663 C CA . PHE A 1 84 ? 1.829 -1.471 -7.903 1.00 82.50 84 PHE A CA 1
ATOM 664 C C . PHE A 1 84 ? 1.229 -0.066 -7.844 1.00 82.50 84 PHE A C 1
ATOM 666 O O . PHE A 1 84 ? 1.157 0.545 -6.773 1.00 82.50 84 PHE A O 1
ATOM 673 N N . GLU A 1 85 ? 0.758 0.442 -8.979 1.00 89.25 85 GLU A N 1
ATOM 674 C CA . GLU A 1 85 ? 0.071 1.719 -9.053 1.00 89.25 85 GLU A CA 1
ATOM 675 C C . GLU A 1 85 ? -1.257 1.684 -8.292 1.00 89.25 85 GLU A C 1
ATOM 677 O O . GLU A 1 85 ? -1.554 2.614 -7.542 1.00 89.25 85 GLU A O 1
ATOM 682 N N . GLN A 1 86 ? -2.016 0.591 -8.398 1.00 91.94 86 GLN A N 1
ATOM 683 C CA . GLN A 1 86 ? -3.285 0.433 -7.681 1.00 91.94 86 GLN A CA 1
ATOM 684 C C . GLN A 1 86 ? -3.088 0.294 -6.161 1.00 91.94 86 GLN A C 1
ATOM 686 O O . GLN A 1 86 ? -3.803 0.920 -5.377 1.00 91.94 86 GLN A O 1
ATOM 691 N N . LEU A 1 87 ? -2.063 -0.442 -5.718 1.00 91.44 87 LEU A N 1
ATOM 692 C CA . LEU A 1 87 ? -1.677 -0.494 -4.301 1.00 91.44 87 LEU A CA 1
ATOM 693 C C . LEU A 1 87 ? -1.216 0.877 -3.786 1.00 91.44 87 LEU A C 1
ATOM 695 O O . LEU A 1 87 ? -1.485 1.241 -2.639 1.00 91.44 87 LEU A O 1
ATOM 699 N N . THR A 1 88 ? -0.545 1.657 -4.635 1.00 93.69 88 THR A N 1
ATOM 700 C CA . THR A 1 88 ? -0.143 3.030 -4.309 1.00 93.69 88 THR A CA 1
ATOM 701 C C . THR A 1 88 ? -1.356 3.948 -4.180 1.00 93.69 88 THR A C 1
ATOM 703 O O . THR A 1 88 ? -1.435 4.693 -3.205 1.00 93.69 88 THR A O 1
ATOM 706 N N . LEU A 1 89 ? -2.343 3.844 -5.077 1.00 95.75 89 LEU A N 1
ATOM 707 C CA . LEU A 1 89 ? -3.616 4.556 -4.947 1.00 95.75 89 LEU A CA 1
ATOM 708 C C . LEU A 1 89 ? -4.302 4.223 -3.613 1.00 95.75 89 LEU A C 1
ATOM 710 O O . LEU A 1 89 ? -4.691 5.137 -2.887 1.00 95.75 89 LEU A O 1
ATOM 714 N N . ALA A 1 90 ? -4.389 2.942 -3.240 1.00 95.75 90 ALA A N 1
ATOM 715 C CA . ALA A 1 90 ? -4.970 2.538 -1.958 1.00 95.75 90 ALA A CA 1
ATOM 716 C C . ALA A 1 90 ? -4.239 3.172 -0.758 1.00 95.75 90 ALA A C 1
ATOM 718 O O . ALA A 1 90 ? -4.884 3.710 0.143 1.00 95.75 90 ALA A O 1
ATOM 719 N N . ARG A 1 91 ? -2.896 3.189 -0.764 1.00 95.25 91 ARG A N 1
ATOM 720 C CA . ARG A 1 91 ? -2.087 3.863 0.273 1.00 95.25 91 ARG A CA 1
ATOM 721 C C . ARG A 1 91 ? -2.380 5.358 0.363 1.00 95.25 91 ARG A C 1
ATOM 723 O O . ARG A 1 91 ? -2.520 5.880 1.467 1.00 95.25 91 ARG A O 1
ATOM 730 N N . ILE A 1 92 ? -2.482 6.034 -0.779 1.00 96.19 92 ILE A N 1
ATOM 731 C CA . ILE A 1 92 ? -2.768 7.472 -0.840 1.00 96.19 92 ILE A CA 1
ATOM 732 C C . ILE A 1 92 ? -4.166 7.763 -0.289 1.00 96.19 92 ILE A C 1
ATOM 734 O O . ILE A 1 92 ? -4.311 8.694 0.496 1.00 96.19 92 ILE A O 1
ATOM 738 N N . LEU A 1 93 ? -5.172 6.944 -0.614 1.00 96.25 93 LEU A N 1
ATOM 739 C CA . LEU A 1 93 ? -6.529 7.092 -0.074 1.00 96.25 93 LEU A CA 1
ATOM 740 C C . LEU A 1 93 ? -6.572 6.887 1.452 1.00 96.25 93 LEU A C 1
ATOM 742 O O . LEU A 1 93 ? -7.232 7.648 2.158 1.00 96.25 93 LEU A O 1
ATOM 746 N N . ILE A 1 94 ? -5.834 5.908 1.985 1.00 95.25 94 ILE A N 1
ATOM 747 C CA . ILE A 1 94 ? -5.717 5.699 3.441 1.00 95.25 94 ILE A CA 1
ATOM 748 C C . ILE A 1 94 ? -5.047 6.911 4.106 1.00 95.25 94 ILE A C 1
ATOM 750 O O . ILE A 1 94 ? -5.547 7.421 5.110 1.00 95.25 94 ILE A O 1
ATOM 754 N N . ALA A 1 95 ? -3.943 7.406 3.538 1.00 93.94 95 ALA A N 1
ATOM 755 C CA . ALA A 1 95 ? -3.242 8.583 4.049 1.00 93.94 95 ALA A CA 1
ATOM 756 C C . ALA A 1 95 ? -4.118 9.846 3.990 1.00 93.94 95 ALA A C 1
ATOM 758 O O . ALA A 1 95 ? -4.169 10.607 4.956 1.00 93.94 95 ALA A O 1
ATOM 759 N N . GLN A 1 96 ? -4.858 10.032 2.893 1.00 94.62 96 GLN A N 1
ATOM 760 C CA . GLN A 1 96 ? -5.829 11.111 2.739 1.00 94.62 96 GLN A CA 1
ATOM 761 C C . GLN A 1 96 ? -6.881 11.066 3.843 1.00 94.62 96 GLN A C 1
ATOM 763 O O . GLN A 1 96 ? -7.124 12.071 4.508 1.00 94.62 96 GLN A O 1
ATOM 768 N N . TYR A 1 97 ? -7.481 9.898 4.075 1.00 94.62 97 TYR A N 1
ATOM 769 C CA . TYR A 1 97 ? -8.475 9.753 5.129 1.00 94.62 97 TYR A CA 1
ATOM 770 C C . TYR A 1 97 ? -7.891 10.052 6.515 1.00 94.62 97 TYR A C 1
ATOM 772 O O . TYR A 1 97 ? -8.515 10.770 7.295 1.00 94.62 97 TYR A O 1
ATOM 780 N N . ARG A 1 98 ? -6.681 9.565 6.817 1.00 92.00 98 ARG A N 1
ATOM 781 C CA . ARG A 1 98 ? -6.012 9.831 8.099 1.00 92.00 98 ARG A CA 1
ATOM 782 C C . ARG A 1 98 ? -5.850 11.334 8.360 1.00 92.00 98 ARG A C 1
ATOM 784 O O . ARG A 1 98 ? -6.105 11.772 9.484 1.00 92.00 98 ARG A O 1
ATOM 791 N N . LEU A 1 99 ? -5.421 12.087 7.343 1.00 90.38 99 LEU A N 1
ATOM 792 C CA . LEU A 1 99 ? -5.094 13.515 7.435 1.00 90.38 99 LEU A CA 1
ATOM 793 C C . LEU A 1 99 ? -6.329 14.416 7.400 1.00 90.38 99 LEU A C 1
ATOM 795 O O . LEU A 1 99 ? -6.446 15.332 8.207 1.00 90.38 99 LEU A O 1
ATOM 799 N N . GLU A 1 100 ? -7.243 14.165 6.467 1.00 91.38 100 GLU A N 1
ATOM 800 C CA . GLU A 1 100 ? -8.357 15.074 6.183 1.00 91.38 100 GLU A CA 1
ATOM 801 C C . GLU A 1 100 ? -9.673 14.617 6.822 1.00 91.38 100 GLU A C 1
ATOM 803 O O . GLU A 1 100 ? -10.620 15.396 6.894 1.00 91.38 100 GLU A O 1
ATOM 808 N N . ARG A 1 101 ? -9.759 13.352 7.266 1.00 87.50 101 ARG A N 1
ATOM 809 C CA . ARG A 1 101 ? -10.981 12.713 7.800 1.00 87.50 101 ARG A CA 1
ATOM 810 C C . ARG A 1 101 ? -12.198 12.883 6.887 1.00 87.50 101 ARG A C 1
ATOM 812 O O . ARG A 1 101 ? -13.337 12.945 7.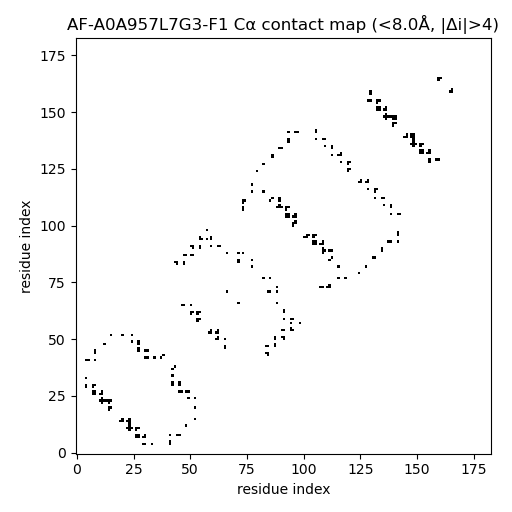344 1.00 87.50 101 ARG A O 1
ATOM 819 N N . GLN A 1 102 ? -11.954 12.943 5.580 1.00 75.12 102 GLN A N 1
ATOM 820 C CA . GLN A 1 102 ? -12.989 13.164 4.581 1.00 75.12 102 GLN A CA 1
ATOM 821 C C . GLN A 1 102 ? -13.777 11.887 4.285 1.00 75.12 102 GLN A C 1
ATOM 823 O O . GLN A 1 102 ? -13.224 10.908 3.784 1.00 75.12 102 GLN A O 1
ATOM 828 N N . GLY A 1 103 ? -15.083 11.967 4.548 1.00 76.00 103 GLY A N 1
ATOM 829 C CA . GLY A 1 103 ? -16.156 11.205 3.906 1.00 76.00 103 GLY A CA 1
ATOM 830 C C . GLY A 1 103 ? -15.875 9.736 3.577 1.00 76.00 103 GLY A C 1
ATOM 831 O O . GLY A 1 103 ? -15.474 8.939 4.424 1.00 76.00 103 GLY A O 1
ATOM 832 N N . ASP A 1 104 ? -16.161 9.380 2.327 1.00 90.06 104 ASP A N 1
ATOM 833 C CA . ASP A 1 104 ? -16.143 8.023 1.780 1.00 90.06 104 ASP A CA 1
ATOM 834 C C . ASP A 1 104 ? -14.746 7.551 1.342 1.00 90.06 104 ASP A C 1
ATOM 836 O O . ASP A 1 104 ? -14.602 6.415 0.889 1.00 90.06 104 ASP A O 1
ATOM 840 N N . THR A 1 105 ? -13.699 8.365 1.510 1.00 94.00 105 THR A N 1
ATOM 841 C CA . THR A 1 105 ? -12.332 8.065 1.051 1.00 94.00 105 THR A CA 1
ATOM 842 C C . THR A 1 105 ? -11.825 6.723 1.577 1.00 94.00 105 THR A C 1
ATOM 844 O O . THR A 1 105 ? -11.258 5.929 0.824 1.00 94.00 105 THR A O 1
ATOM 847 N N . ILE A 1 106 ? -12.084 6.418 2.852 1.00 95.25 106 ILE A N 1
ATOM 848 C CA . ILE A 1 106 ? -11.687 5.132 3.435 1.00 95.25 106 ILE A CA 1
ATOM 849 C C . ILE A 1 106 ? -12.507 3.962 2.888 1.00 95.25 106 ILE A C 1
ATOM 851 O O . ILE A 1 106 ? -11.975 2.871 2.700 1.00 95.25 106 ILE A O 1
ATOM 855 N N . ALA A 1 107 ? -13.789 4.181 2.581 1.00 95.00 107 ALA A N 1
ATOM 856 C CA . ALA A 1 107 ? -14.634 3.170 1.954 1.00 95.00 107 ALA A CA 1
ATOM 857 C C . ALA A 1 107 ? -14.162 2.878 0.523 1.00 95.00 107 ALA A C 1
ATOM 859 O O . ALA A 1 107 ? -14.087 1.717 0.129 1.00 95.00 107 ALA A O 1
ATOM 860 N N . ARG A 1 108 ? -13.748 3.912 -0.218 1.00 95.75 108 ARG A N 1
ATOM 861 C CA . ARG A 1 108 ? -13.138 3.787 -1.547 1.00 95.75 108 ARG A CA 1
ATOM 862 C C . ARG A 1 108 ? -11.817 3.016 -1.507 1.00 95.75 108 ARG A C 1
ATOM 864 O O . ARG A 1 108 ? -11.591 2.170 -2.368 1.00 95.75 108 ARG A O 1
ATOM 871 N N . ALA A 1 109 ? -10.971 3.261 -0.503 1.00 96.31 109 ALA A N 1
ATOM 872 C CA . ALA A 1 109 ? -9.737 2.497 -0.309 1.00 96.31 109 ALA A CA 1
ATOM 873 C C . ALA A 1 109 ? -10.023 1.005 -0.078 1.00 96.31 109 ALA A C 1
ATOM 875 O O . ALA A 1 109 ? -9.402 0.155 -0.710 1.00 96.31 109 ALA A O 1
ATOM 876 N N . ILE A 1 110 ? -10.986 0.692 0.795 1.00 95.50 110 ILE A N 1
ATOM 877 C CA . ILE A 1 110 ? -11.388 -0.690 1.095 1.00 95.50 110 ILE A CA 1
ATOM 878 C C . ILE A 1 110 ? -11.957 -1.374 -0.146 1.00 95.50 110 ILE A C 1
ATOM 880 O O . ILE A 1 110 ? -11.525 -2.471 -0.473 1.00 95.50 110 ILE A O 1
ATOM 884 N N . HIS A 1 111 ? -12.849 -0.705 -0.880 1.00 96.19 111 HIS A N 1
ATOM 885 C CA . HIS A 1 111 ? -13.417 -1.238 -2.121 1.00 96.19 111 HIS A CA 1
ATOM 886 C C . HIS A 1 111 ? -12.333 -1.581 -3.153 1.00 96.19 111 HIS A C 1
ATOM 888 O O . HIS A 1 111 ? -12.328 -2.681 -3.702 1.00 96.19 111 HIS A O 1
ATOM 894 N N . LEU A 1 112 ? -11.357 -0.690 -3.370 1.00 96.19 112 LEU A N 1
ATOM 895 C CA . LEU A 1 112 ? -10.221 -0.980 -4.254 1.00 96.19 112 LEU A CA 1
ATOM 896 C C . LEU A 1 112 ? -9.419 -2.199 -3.778 1.00 96.19 112 LEU A C 1
ATOM 898 O O . LEU A 1 112 ? -9.057 -3.053 -4.586 1.00 96.19 112 LEU A O 1
ATOM 902 N N . LEU A 1 113 ? -9.137 -2.285 -2.477 1.00 95.50 113 LEU A N 1
ATOM 903 C CA . LEU A 1 113 ? -8.366 -3.383 -1.897 1.00 95.50 113 LEU A CA 1
ATOM 904 C C . LEU A 1 113 ? -9.096 -4.728 -1.991 1.00 95.50 113 LEU A C 1
ATOM 906 O O . LEU A 1 113 ? -8.454 -5.734 -2.279 1.00 95.50 113 LEU A O 1
ATOM 910 N N . ASP A 1 114 ? -10.417 -4.748 -1.825 1.00 94.88 114 ASP A N 1
ATOM 911 C CA . ASP A 1 114 ? -11.227 -5.959 -1.978 1.00 94.88 114 ASP A CA 1
ATOM 912 C C . ASP A 1 114 ? -11.227 -6.445 -3.435 1.00 94.88 114 ASP A C 1
ATOM 914 O O . ASP A 1 114 ? -11.051 -7.637 -3.698 1.00 94.88 114 ASP A O 1
ATOM 918 N N . ARG A 1 115 ? -11.331 -5.523 -4.403 1.00 94.25 115 ARG A N 1
ATOM 919 C CA . ARG A 1 115 ? -11.191 -5.862 -5.829 1.00 94.25 115 ARG A CA 1
ATOM 920 C C . ARG A 1 115 ? -9.790 -6.398 -6.146 1.00 94.25 115 ARG A C 1
ATOM 922 O O . ARG A 1 115 ? -9.662 -7.383 -6.873 1.00 94.25 115 ARG A O 1
ATOM 929 N N . LEU A 1 116 ? -8.742 -5.776 -5.597 1.00 92.00 116 LEU A N 1
ATOM 930 C CA . LEU A 1 116 ? -7.357 -6.233 -5.758 1.00 92.00 116 LEU A CA 1
ATOM 931 C C . LEU A 1 116 ? -7.142 -7.620 -5.150 1.00 92.00 116 LEU A C 1
ATOM 933 O O . LEU A 1 116 ? -6.453 -8.434 -5.760 1.00 92.00 116 LEU A O 1
ATOM 937 N N . TRP A 1 117 ? -7.741 -7.906 -3.990 1.00 91.75 117 TRP A N 1
ATOM 938 C CA . TRP A 1 117 ? -7.682 -9.227 -3.363 1.00 91.75 117 TRP A CA 1
ATOM 939 C C . TRP A 1 117 ? -8.258 -10.302 -4.287 1.00 91.75 117 TRP A C 1
ATOM 941 O O . TRP A 1 117 ? -7.580 -11.284 -4.577 1.00 91.75 117 TRP A O 1
ATOM 951 N N . GLN A 1 118 ? -9.465 -10.080 -4.816 1.00 90.31 118 GLN A N 1
ATOM 952 C CA . GLN A 1 118 ? -10.123 -11.024 -5.727 1.00 90.31 118 GLN A CA 1
ATOM 953 C C . GLN A 1 118 ? -9.299 -11.267 -6.998 1.00 90.31 118 GLN A C 1
ATOM 955 O O . GLN A 1 118 ? -9.140 -12.409 -7.432 1.00 90.31 118 GLN A O 1
ATOM 960 N N . ALA A 1 119 ? -8.733 -10.205 -7.580 1.00 87.38 119 ALA A N 1
ATOM 961 C CA . ALA A 1 119 ? -7.861 -10.322 -8.745 1.00 87.38 119 ALA A CA 1
ATOM 962 C C . ALA A 1 119 ? -6.570 -11.099 -8.425 1.00 87.38 119 ALA A C 1
ATOM 964 O O . ALA A 1 119 ? -6.152 -11.952 -9.207 1.00 87.38 119 ALA A O 1
ATOM 965 N N . ALA A 1 120 ? -5.961 -10.845 -7.264 1.00 86.12 120 ALA A N 1
ATOM 966 C CA . ALA A 1 120 ? -4.743 -11.518 -6.827 1.00 86.12 120 ALA A CA 1
ATOM 967 C C . ALA A 1 120 ? -4.973 -12.999 -6.484 1.00 86.12 120 ALA A C 1
ATOM 969 O O . ALA A 1 120 ? -4.090 -13.823 -6.726 1.00 86.12 120 ALA A O 1
ATOM 970 N N . GLU A 1 121 ? -6.137 -13.348 -5.933 1.00 83.62 121 GLU A N 1
ATOM 971 C CA . GLU A 1 121 ? -6.555 -14.728 -5.662 1.00 83.62 121 GLU A CA 1
ATOM 972 C C . GLU A 1 121 ? -6.773 -15.509 -6.965 1.00 83.62 121 GLU A C 1
ATOM 974 O O . GLU A 1 121 ? -6.219 -16.594 -7.131 1.00 83.62 121 GLU A O 1
ATOM 979 N N . ALA A 1 122 ? -7.490 -14.925 -7.931 1.00 82.06 122 ALA A N 1
ATOM 980 C CA . ALA A 1 122 ? -7.739 -15.554 -9.228 1.00 82.06 122 ALA A CA 1
ATOM 981 C C . ALA A 1 122 ? -6.480 -15.645 -10.115 1.00 82.06 122 ALA A C 1
ATOM 983 O O . ALA A 1 122 ? -6.335 -16.586 -10.895 1.00 82.06 122 ALA A O 1
ATOM 984 N N . GLY A 1 123 ? -5.582 -14.660 -10.017 1.00 72.25 123 GLY A N 1
ATOM 985 C CA . GLY A 1 123 ? -4.402 -14.516 -10.874 1.00 72.25 123 GLY A CA 1
ATOM 986 C C . GLY A 1 123 ? -3.095 -15.085 -10.311 1.00 72.25 123 GLY A C 1
ATOM 987 O O . GLY A 1 123 ? -2.083 -15.044 -11.010 1.00 72.25 123 GLY A O 1
ATOM 988 N N . GLY A 1 124 ? -3.080 -15.585 -9.069 1.00 66.38 124 GLY A N 1
ATOM 989 C CA . GLY A 1 124 ? -1.876 -16.132 -8.426 1.00 66.38 124 GLY A CA 1
ATOM 990 C C . GLY A 1 124 ? -0.823 -15.082 -8.040 1.00 66.38 124 GLY A C 1
ATOM 991 O O . GLY A 1 124 ? 0.374 -15.369 -8.048 1.00 66.38 124 GLY A O 1
ATOM 992 N N . TRP A 1 125 ? -1.230 -13.852 -7.713 1.00 72.81 125 TRP A N 1
ATOM 993 C CA . TRP A 1 125 ? -0.314 -12.744 -7.396 1.00 72.81 125 TRP A CA 1
ATOM 994 C C . TRP A 1 125 ? 0.130 -12.782 -5.921 1.00 72.81 125 TRP A C 1
ATOM 996 O O . TRP A 1 125 ? -0.128 -11.847 -5.161 1.00 72.81 125 TRP A O 1
ATOM 1006 N N . GLY A 1 126 ? 0.788 -13.866 -5.488 1.00 62.41 126 GLY A N 1
ATOM 1007 C CA . GLY A 1 126 ? 1.093 -14.136 -4.067 1.00 62.41 126 GLY A CA 1
ATOM 1008 C C . GLY A 1 126 ? 1.783 -12.977 -3.326 1.00 62.41 126 GLY A C 1
ATOM 1009 O O . GLY A 1 126 ? 1.375 -12.585 -2.233 1.00 62.41 126 GLY A O 1
ATOM 1010 N N . ARG A 1 127 ? 2.744 -12.302 -3.974 1.00 68.44 127 ARG A N 1
ATOM 1011 C CA . ARG A 1 127 ? 3.439 -11.130 -3.398 1.00 68.44 127 ARG A CA 1
ATOM 1012 C C . ARG A 1 127 ? 2.519 -9.930 -3.136 1.00 68.44 127 ARG A C 1
ATOM 1014 O O . ARG A 1 127 ? 2.806 -9.099 -2.268 1.00 68.44 127 ARG A O 1
ATOM 1021 N N . SER A 1 128 ? 1.446 -9.818 -3.905 1.00 78.19 128 SER A N 1
ATOM 1022 C CA . SER A 1 128 ? 0.466 -8.739 -3.805 1.00 78.19 128 SER A CA 1
ATOM 1023 C C . SER A 1 128 ? -0.581 -9.055 -2.749 1.00 78.19 128 SER A C 1
ATOM 1025 O O . SER A 1 128 ? -0.976 -8.149 -2.024 1.00 78.19 128 SER A O 1
ATOM 1027 N N . GLN A 1 129 ? -0.935 -10.329 -2.558 1.00 84.75 129 GLN A N 1
ATOM 1028 C CA . GLN A 1 129 ? -1.869 -10.768 -1.514 1.00 84.75 129 GLN A CA 1
ATOM 1029 C C . GLN A 1 129 ? -1.428 -10.316 -0.114 1.00 84.75 129 GLN A C 1
ATOM 1031 O O . GLN A 1 129 ? -2.228 -9.742 0.626 1.00 84.75 129 GLN A O 1
ATOM 1036 N N . LEU A 1 130 ? -0.143 -10.472 0.229 1.00 84.75 130 LEU A N 1
ATOM 1037 C CA . LEU A 1 130 ? 0.378 -10.018 1.523 1.00 84.75 130 LEU A CA 1
ATOM 1038 C C . LEU A 1 130 ? 0.254 -8.494 1.695 1.00 84.75 130 LEU A C 1
ATOM 1040 O O . LEU A 1 130 ? -0.185 -8.008 2.737 1.00 84.75 130 LEU A O 1
ATOM 1044 N N . GLN A 1 131 ? 0.614 -7.729 0.661 1.00 87.75 131 GLN A N 1
ATOM 1045 C CA . GLN A 1 131 ? 0.519 -6.267 0.694 1.00 87.75 131 GLN A CA 1
ATOM 1046 C C . GLN A 1 131 ? -0.932 -5.788 0.782 1.00 87.75 131 GLN A C 1
ATOM 1048 O O . GLN A 1 131 ? -1.204 -4.827 1.500 1.00 87.75 131 GLN A O 1
ATOM 1053 N N . ILE A 1 132 ? -1.854 -6.460 0.091 1.00 92.50 132 ILE A N 1
ATOM 1054 C CA . ILE A 1 132 ? -3.285 -6.155 0.133 1.00 92.50 132 ILE A CA 1
ATOM 1055 C C . ILE A 1 132 ? -3.823 -6.368 1.549 1.00 92.50 132 ILE A C 1
ATOM 1057 O O . ILE A 1 132 ? -4.438 -5.450 2.086 1.00 92.50 132 ILE A O 1
ATOM 1061 N N . LEU A 1 133 ? -3.519 -7.502 2.192 1.00 92.19 133 LEU A N 1
ATOM 1062 C CA . LEU A 1 133 ? -3.970 -7.788 3.562 1.00 92.19 133 LEU A CA 1
ATOM 1063 C C . LEU A 1 133 ? -3.462 -6.751 4.570 1.00 92.19 133 LEU A C 1
ATOM 1065 O O . LEU A 1 133 ? -4.227 -6.281 5.414 1.00 92.19 133 LEU A O 1
ATOM 1069 N N . ILE A 1 134 ? -2.194 -6.344 4.458 1.00 91.44 134 ILE A N 1
ATOM 1070 C CA . ILE A 1 134 ? -1.622 -5.287 5.306 1.00 91.44 134 ILE A CA 1
ATOM 1071 C C . ILE A 1 134 ? -2.366 -3.962 5.091 1.00 91.44 134 ILE A C 1
ATOM 1073 O O . ILE A 1 134 ? -2.719 -3.284 6.056 1.00 91.44 134 ILE A O 1
ATOM 1077 N N . LEU A 1 135 ? -2.643 -3.583 3.840 1.00 94.81 135 LEU A N 1
ATOM 1078 C CA . LEU A 1 135 ? -3.361 -2.343 3.537 1.00 94.81 135 LEU A CA 1
ATOM 1079 C C . LEU A 1 135 ? -4.832 -2.390 3.962 1.00 94.81 135 LEU A C 1
ATOM 1081 O O . LEU A 1 135 ? -5.338 -1.386 4.461 1.00 94.81 135 LEU A O 1
ATOM 1085 N N . GLN A 1 136 ? -5.507 -3.535 3.836 1.00 96.50 136 GLN A N 1
ATOM 1086 C CA . GLN A 1 136 ? -6.860 -3.719 4.364 1.00 96.50 136 GLN A CA 1
ATOM 1087 C C . GLN A 1 136 ? -6.855 -3.578 5.887 1.00 96.50 136 GLN A C 1
ATOM 1089 O O . GLN A 1 136 ? -7.721 -2.900 6.436 1.00 96.50 136 GLN A O 1
ATOM 1094 N N . ALA A 1 137 ? -5.864 -4.154 6.577 1.00 93.25 137 ALA A N 1
ATOM 1095 C CA . ALA A 1 137 ? -5.746 -4.026 8.025 1.00 93.25 137 ALA A CA 1
ATOM 1096 C C . ALA A 1 137 ? -5.571 -2.562 8.448 1.00 93.25 137 ALA A C 1
ATOM 1098 O O . ALA A 1 137 ? -6.289 -2.090 9.330 1.00 93.25 137 ALA A O 1
ATOM 1099 N N . LEU A 1 138 ? -4.690 -1.822 7.768 1.00 93.38 138 LEU A N 1
ATOM 1100 C CA . LEU A 1 138 ? -4.502 -0.388 7.999 1.00 93.38 138 LEU A CA 1
ATOM 1101 C C . LEU A 1 138 ? -5.785 0.406 7.732 1.00 93.38 138 LEU A C 1
ATOM 1103 O O . LEU A 1 138 ? -6.158 1.256 8.537 1.00 93.38 138 LEU A O 1
ATOM 1107 N N . ALA A 1 139 ? -6.502 0.107 6.649 1.00 94.94 139 ALA A N 1
ATOM 1108 C CA . ALA A 1 139 ? -7.756 0.785 6.346 1.00 94.94 139 ALA A CA 1
ATOM 1109 C C . ALA A 1 139 ? -8.831 0.530 7.420 1.00 94.94 139 ALA A C 1
ATOM 1111 O O . ALA A 1 139 ? -9.536 1.453 7.827 1.00 94.94 139 ALA A O 1
ATOM 1112 N N . GLN A 1 140 ? -8.937 -0.705 7.924 1.00 94.62 140 GLN A N 1
ATOM 1113 C CA . GLN A 1 140 ? -9.860 -1.040 9.013 1.00 94.62 140 GLN A CA 1
ATOM 1114 C C . GLN A 1 140 ? -9.442 -0.395 10.338 1.00 94.62 140 GLN A C 1
ATOM 1116 O O . GLN A 1 140 ? -10.300 0.078 11.083 1.00 94.62 140 GLN A O 1
ATOM 1121 N N . GLN A 1 141 ? -8.140 -0.308 10.615 1.00 91.94 141 GLN A N 1
ATOM 1122 C CA . GLN A 1 141 ? -7.617 0.409 11.774 1.00 91.94 141 GLN A CA 1
ATOM 1123 C C . GLN A 1 141 ? -8.021 1.889 11.741 1.00 91.94 141 GLN A C 1
ATOM 1125 O O . GLN A 1 141 ? -8.516 2.402 12.744 1.00 91.94 141 GLN A O 1
ATOM 1130 N N . GLU A 1 142 ? -7.871 2.564 10.597 1.00 91.75 142 GLU A N 1
ATOM 1131 C CA . GLU A 1 142 ? -8.281 3.968 10.447 1.00 91.75 142 GLU A CA 1
ATOM 1132 C C . GLU A 1 142 ? -9.797 4.160 10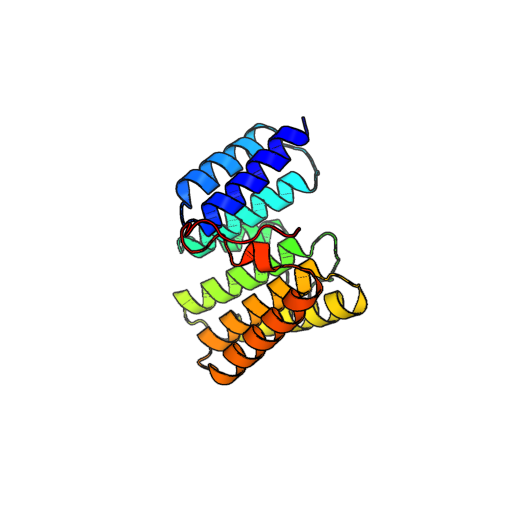.635 1.00 91.75 142 GLU A C 1
ATOM 1134 O O . GLU A 1 142 ? -10.225 5.194 11.145 1.00 91.75 142 GLU A O 1
ATOM 1139 N N . ARG A 1 143 ? -10.616 3.149 10.309 1.00 90.88 143 ARG A N 1
ATOM 1140 C CA . ARG A 1 143 ? -12.064 3.137 10.603 1.00 90.88 143 ARG A CA 1
ATOM 1141 C C . ARG A 1 143 ? -12.412 2.880 12.072 1.00 90.88 143 ARG A C 1
ATOM 1143 O O . ARG A 1 143 ? -13.578 3.004 12.432 1.00 90.88 143 ARG A O 1
ATOM 1150 N N . GLY A 1 144 ? -11.444 2.496 12.904 1.00 91.00 144 GLY A N 1
ATOM 1151 C CA . GLY A 1 144 ? -11.673 2.057 14.285 1.00 91.00 144 GLY A CA 1
ATOM 1152 C C . GLY A 1 144 ? -12.084 0.584 14.427 1.00 91.00 144 GLY A C 1
ATOM 1153 O O . GLY A 1 144 ? -12.395 0.134 15.527 1.00 91.00 144 GLY A O 1
ATOM 1154 N N . GLU A 1 145 ? -12.045 -0.203 13.350 1.00 93.56 145 GLU A N 1
ATOM 1155 C CA . GLU A 1 145 ? -12.454 -1.613 13.308 1.00 93.56 145 GLU A CA 1
ATOM 1156 C C . GLU A 1 145 ? -11.289 -2.554 13.677 1.00 93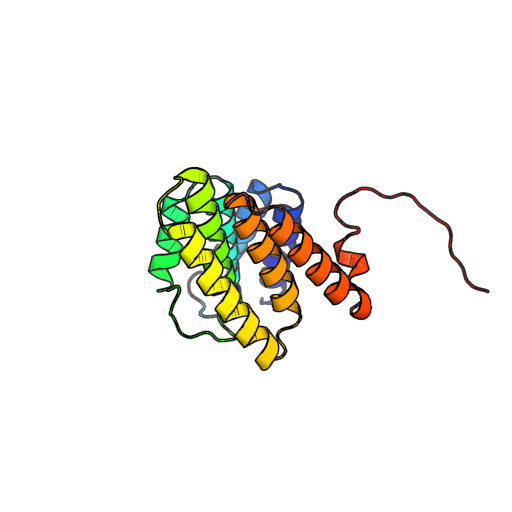.56 145 GLU A C 1
ATOM 1158 O O . GLU A 1 145 ? -10.877 -3.422 12.901 1.00 93.56 145 GLU A O 1
ATOM 1163 N N . MET A 1 146 ? -10.739 -2.389 14.885 1.00 91.25 146 MET A N 1
ATOM 1164 C CA . MET A 1 146 ? -9.507 -3.067 15.330 1.00 91.25 146 MET A CA 1
ATOM 1165 C C . MET A 1 146 ? -9.571 -4.598 15.248 1.00 91.25 146 MET A C 1
ATOM 1167 O O . MET A 1 146 ? -8.592 -5.240 14.873 1.00 91.25 146 MET A O 1
ATOM 1171 N N . ALA A 1 147 ? -10.728 -5.197 15.548 1.00 94.12 147 ALA A N 1
ATOM 1172 C CA . ALA A 1 147 ? -10.907 -6.646 15.464 1.00 94.12 147 ALA A CA 1
ATOM 1173 C C . ALA A 1 147 ? -10.728 -7.170 14.027 1.00 94.12 147 ALA A C 1
ATOM 1175 O O . ALA A 1 147 ? -10.086 -8.200 13.815 1.00 94.12 147 ALA A O 1
ATOM 1176 N N . LYS A 1 148 ? -11.242 -6.436 13.029 1.00 92.88 148 LYS A N 1
ATOM 1177 C CA . LYS A 1 148 ? -11.071 -6.780 11.609 1.00 92.88 148 LYS A CA 1
ATOM 1178 C C . LYS A 1 148 ? -9.624 -6.588 11.170 1.00 92.88 148 LYS A C 1
ATOM 1180 O O . LYS A 1 148 ? -9.090 -7.447 10.474 1.00 92.88 148 LYS A O 1
ATOM 1185 N N . ALA A 1 149 ? -8.982 -5.503 11.609 1.00 90.06 149 ALA A N 1
ATOM 1186 C CA . ALA A 1 149 ? -7.572 -5.256 11.320 1.00 90.06 149 ALA A CA 1
ATOM 1187 C C . ALA A 1 149 ? -6.682 -6.405 11.822 1.00 90.06 149 ALA A C 1
ATOM 1189 O O . ALA A 1 149 ? -5.866 -6.931 11.068 1.00 90.06 149 ALA A O 1
ATOM 1190 N N . LEU A 1 150 ? -6.893 -6.861 13.061 1.00 89.69 150 LEU A N 1
ATOM 1191 C CA . LEU A 1 150 ? -6.130 -7.970 13.634 1.00 89.69 150 LEU A CA 1
ATOM 1192 C C . LEU A 1 150 ? -6.349 -9.287 12.875 1.00 89.69 150 LEU A C 1
ATOM 1194 O O . LEU A 1 150 ? -5.384 -10.001 12.606 1.00 89.69 150 LEU A O 1
ATOM 1198 N N . ALA A 1 151 ? -7.591 -9.596 12.494 1.00 92.94 151 ALA A N 1
ATOM 1199 C CA . ALA A 1 151 ? -7.899 -10.798 11.719 1.00 92.94 151 ALA A CA 1
ATOM 1200 C C . ALA A 1 151 ? -7.169 -10.819 10.362 1.00 92.94 151 ALA A C 1
ATOM 1202 O O . ALA A 1 151 ? -6.632 -11.856 9.963 1.00 92.94 151 ALA A O 1
ATOM 1203 N N . LEU A 1 152 ? -7.092 -9.666 9.689 1.00 91.75 152 LEU A N 1
ATOM 1204 C CA . LEU A 1 152 ? -6.374 -9.504 8.421 1.00 91.75 152 LEU A CA 1
ATOM 1205 C C . LEU A 1 152 ? -4.858 -9.680 8.589 1.00 91.75 152 LEU A C 1
ATOM 1207 O O . LEU A 1 152 ? -4.232 -10.373 7.789 1.00 91.75 152 LEU A O 1
ATOM 1211 N N . ILE A 1 153 ? -4.266 -9.140 9.659 1.00 87.44 153 ILE A N 1
ATOM 1212 C CA . ILE A 1 153 ? -2.843 -9.363 9.967 1.00 87.44 153 ILE A CA 1
ATOM 1213 C C . ILE A 1 153 ? -2.562 -10.839 10.264 1.00 87.44 153 ILE A C 1
ATOM 1215 O O . ILE A 1 153 ? -1.586 -11.394 9.766 1.00 87.44 153 ILE A O 1
ATOM 1219 N N . GLN A 1 154 ? -3.427 -11.516 11.019 1.00 87.25 154 GLN A N 1
ATOM 1220 C CA . GLN A 1 154 ? -3.274 -12.952 11.267 1.00 87.25 154 GLN A CA 1
ATOM 1221 C C . GLN A 1 154 ? -3.354 -13.771 9.972 1.00 87.25 154 GLN A C 1
ATOM 1223 O O . GLN A 1 154 ? -2.631 -14.753 9.818 1.00 87.25 154 GLN A O 1
ATOM 1228 N N . GLN A 1 155 ? -4.215 -13.377 9.031 1.00 89.38 155 GLN A N 1
ATOM 1229 C CA . GLN A 1 155 ? -4.271 -13.992 7.706 1.00 89.38 155 GLN A CA 1
ATOM 1230 C C . GLN A 1 155 ? -2.987 -13.742 6.908 1.00 89.38 155 GLN A C 1
ATOM 1232 O O . GLN A 1 155 ? -2.472 -14.678 6.301 1.00 89.38 155 GLN A O 1
ATOM 1237 N N . ALA A 1 156 ? -2.443 -12.524 6.958 1.00 87.06 156 ALA A N 1
ATOM 1238 C CA . ALA A 1 156 ? -1.177 -12.180 6.314 1.00 87.06 156 ALA A CA 1
ATOM 1239 C C . ALA A 1 156 ? -0.019 -13.042 6.844 1.00 87.06 156 ALA A C 1
ATOM 1241 O O . ALA A 1 156 ? 0.763 -13.574 6.061 1.00 87.06 156 ALA A O 1
ATOM 1242 N N . LEU A 1 157 ? 0.050 -13.247 8.163 1.00 82.81 157 LEU A N 1
ATOM 1243 C CA . LEU A 1 157 ? 1.064 -14.095 8.797 1.00 82.81 157 LEU A CA 1
ATOM 1244 C C . LEU A 1 157 ? 0.958 -15.557 8.350 1.00 82.81 157 LEU A C 1
ATOM 1246 O O . LEU A 1 157 ? 1.957 -16.135 7.935 1.00 82.81 157 LEU A O 1
ATOM 1250 N N . ARG A 1 158 ? -0.253 -16.131 8.346 1.00 84.50 158 ARG A N 1
ATOM 1251 C CA . ARG A 1 158 ? -0.480 -17.504 7.857 1.00 84.50 158 ARG A CA 1
ATOM 1252 C C . ARG A 1 158 ? -0.109 -17.678 6.387 1.00 84.50 158 ARG A C 1
ATOM 1254 O O . ARG A 1 158 ? 0.349 -18.743 6.001 1.00 84.50 158 ARG A O 1
ATOM 1261 N N . LEU A 1 159 ? -0.315 -16.651 5.562 1.00 80.62 159 LEU A N 1
ATOM 1262 C CA . LEU A 1 159 ? 0.073 -16.689 4.152 1.00 80.62 159 LEU A CA 1
ATOM 1263 C C . LEU A 1 159 ? 1.600 -16.620 3.974 1.00 80.62 159 LEU A C 1
ATOM 1265 O O . LEU A 1 159 ? 2.137 -17.211 3.045 1.00 80.62 159 LEU A O 1
ATOM 1269 N N . ALA A 1 160 ? 2.302 -15.934 4.878 1.00 73.81 160 ALA A N 1
ATOM 1270 C CA . ALA A 1 160 ? 3.759 -15.817 4.865 1.00 73.81 160 ALA A CA 1
ATOM 1271 C C . ALA A 1 160 ? 4.491 -17.068 5.408 1.00 73.81 160 ALA A C 1
ATOM 1273 O O . ALA A 1 160 ? 5.666 -17.26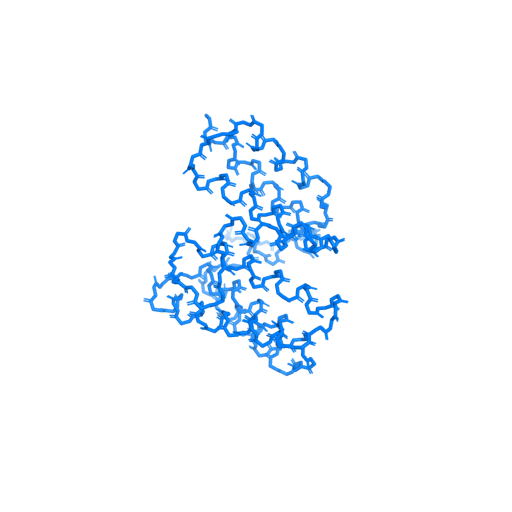9 5.089 1.00 73.81 160 ALA A O 1
ATOM 1274 N N . GLU A 1 161 ? 3.823 -17.908 6.210 1.00 62.53 161 GLU A N 1
ATOM 1275 C CA . GLU A 1 161 ? 4.399 -19.117 6.829 1.00 62.53 161 GLU A CA 1
ATOM 1276 C C . GLU A 1 161 ? 4.935 -20.159 5.816 1.00 62.53 161 GLU A C 1
ATOM 1278 O O . GLU A 1 161 ? 6.075 -20.598 5.989 1.00 62.53 161 GLU A O 1
ATOM 1283 N N . PRO A 1 162 ? 4.215 -20.543 4.739 1.00 59.41 162 PRO A N 1
ATOM 1284 C CA . PRO A 1 162 ? 4.685 -21.551 3.781 1.00 59.41 162 PRO A CA 1
ATOM 1285 C C . PRO A 1 162 ? 5.772 -21.040 2.827 1.00 59.41 162 PRO A C 1
ATOM 1287 O O . PRO A 1 162 ? 6.563 -21.825 2.311 1.00 59.41 162 PRO A O 1
ATOM 1290 N N . GLU A 1 163 ? 5.819 -19.730 2.578 1.00 52.62 163 GLU A N 1
ATOM 1291 C CA . GLU A 1 163 ? 6.729 -19.113 1.604 1.00 52.62 163 GLU A CA 1
ATOM 1292 C C . GLU A 1 163 ? 8.132 -18.818 2.177 1.00 52.62 163 GLU A C 1
ATOM 1294 O O . GLU A 1 163 ? 8.991 -18.269 1.487 1.00 52.62 163 GLU A O 1
ATOM 1299 N N . GLY A 1 164 ? 8.407 -19.177 3.439 1.00 49.19 164 GLY A N 1
ATOM 1300 C CA . GLY A 1 164 ? 9.701 -18.896 4.071 1.00 49.19 164 GLY A CA 1
ATOM 1301 C C . GLY A 1 164 ? 9.947 -17.399 4.310 1.00 49.19 164 GLY A C 1
ATOM 1302 O O . GLY A 1 164 ? 11.092 -16.970 4.483 1.00 49.19 164 GLY A O 1
ATOM 1303 N N . TYR A 1 165 ? 8.883 -16.589 4.371 1.00 47.62 165 TYR A N 1
ATOM 1304 C CA . TYR A 1 165 ? 8.936 -15.140 4.601 1.00 47.62 165 TYR A CA 1
ATOM 1305 C C . TYR A 1 165 ? 9.317 -14.737 6.042 1.00 47.62 165 TYR A C 1
ATOM 1307 O O . TYR A 1 165 ? 9.249 -13.559 6.394 1.00 47.62 165 TYR A O 1
ATOM 1315 N N . MET A 1 166 ? 9.859 -15.656 6.851 1.00 42.22 166 MET A N 1
ATOM 1316 C CA . MET A 1 166 ? 10.584 -15.316 8.087 1.00 42.22 166 MET A CA 1
ATOM 1317 C C . MET A 1 166 ? 11.787 -14.384 7.844 1.00 42.22 166 MET A C 1
ATOM 1319 O O . MET A 1 166 ? 12.270 -13.766 8.786 1.00 42.22 166 MET A O 1
ATOM 1323 N N . ARG A 1 167 ? 12.249 -14.202 6.596 1.00 43.50 167 ARG A N 1
ATOM 1324 C CA . ARG A 1 167 ? 13.267 -13.188 6.260 1.00 43.50 167 ARG A CA 1
ATOM 1325 C C . ARG A 1 167 ? 12.749 -11.754 6.112 1.00 43.50 167 ARG A C 1
ATOM 1327 O O . ARG A 1 167 ? 13.576 -10.855 6.127 1.00 43.50 167 ARG A O 1
ATOM 1334 N N . VAL A 1 168 ? 11.437 -11.517 6.005 1.00 48.00 168 VAL A N 1
ATOM 1335 C CA . VAL A 1 168 ? 10.884 -10.142 5.961 1.00 48.00 168 VAL A CA 1
ATOM 1336 C C . VAL A 1 168 ? 10.555 -9.608 7.359 1.00 48.00 168 VAL A C 1
ATOM 1338 O O . VAL A 1 168 ? 10.486 -8.402 7.547 1.00 48.00 168 VAL A O 1
ATOM 1341 N N . PHE A 1 169 ? 10.457 -10.477 8.370 1.00 44.16 169 PHE A N 1
ATOM 1342 C CA . PHE A 1 169 ? 10.260 -10.057 9.763 1.00 44.16 169 PHE A CA 1
ATOM 1343 C C . PHE A 1 169 ? 11.563 -9.844 10.558 1.00 44.16 169 PHE A C 1
ATOM 1345 O O . PHE A 1 169 ? 11.504 -9.346 11.676 1.00 44.16 169 PHE A O 1
ATOM 1352 N N . ILE A 1 170 ? 12.738 -10.173 10.001 1.00 44.09 170 ILE A N 1
ATOM 1353 C CA . ILE A 1 170 ? 14.039 -10.016 10.690 1.00 44.09 170 ILE A CA 1
ATOM 1354 C C . ILE A 1 170 ? 14.710 -8.651 10.405 1.00 44.09 170 ILE A C 1
ATOM 1356 O O . ILE A 1 170 ? 15.668 -8.284 11.080 1.00 44.09 170 ILE A O 1
ATOM 1360 N N . GLU A 1 171 ? 14.187 -7.836 9.483 1.00 40.72 171 GLU A N 1
ATOM 1361 C CA . GLU A 1 171 ? 14.730 -6.487 9.212 1.00 40.72 171 GLU A CA 1
ATOM 1362 C C . GLU A 1 171 ? 14.227 -5.394 10.186 1.00 40.72 171 GLU A C 1
ATOM 1364 O O . GLU A 1 171 ? 14.755 -4.288 10.177 1.00 40.72 171 GLU A O 1
ATOM 1369 N N . GLU A 1 172 ? 13.295 -5.701 11.097 1.00 40.31 172 GLU A N 1
ATOM 1370 C CA . GLU A 1 172 ? 12.678 -4.735 12.034 1.00 40.31 172 GLU A CA 1
ATOM 1371 C C . GLU A 1 172 ? 13.143 -4.885 13.507 1.00 40.31 172 GLU A C 1
ATOM 1373 O O . GLU A 1 172 ? 12.427 -4.500 14.430 1.00 40.31 172 GLU A O 1
ATOM 1378 N N . GLY A 1 173 ? 14.353 -5.403 13.784 1.00 34.72 173 GLY A N 1
ATOM 1379 C CA . GLY A 1 173 ? 14.904 -5.278 15.148 1.00 34.72 173 GLY A CA 1
ATOM 1380 C C . GLY A 1 173 ? 16.108 -6.135 15.546 1.00 34.72 173 GLY A C 1
ATOM 1381 O O . GLY A 1 173 ? 15.944 -7.074 16.310 1.00 34.72 173 GLY A O 1
ATOM 1382 N N . GLN A 1 174 ? 17.311 -5.705 15.143 1.00 34.06 174 GLN A N 1
ATOM 1383 C CA . GLN A 1 174 ? 18.636 -5.970 15.752 1.00 34.06 174 GLN A CA 1
ATOM 1384 C C . GLN A 1 174 ? 19.155 -7.428 15.908 1.00 34.06 174 GLN A C 1
ATOM 1386 O O . GLN A 1 174 ? 18.401 -8.381 16.077 1.00 34.06 174 GLN A O 1
ATOM 1391 N N . PRO A 1 175 ? 20.493 -7.624 15.866 1.00 47.03 175 PRO A N 1
ATOM 1392 C CA . PRO A 1 175 ? 21.105 -8.940 15.761 1.00 47.03 175 PRO A CA 1
ATOM 1393 C C . PRO A 1 175 ? 21.393 -9.530 17.146 1.00 47.03 175 PRO A C 1
ATOM 1395 O O . PRO A 1 175 ? 22.227 -9.017 17.890 1.00 47.03 175 PRO A O 1
ATOM 1398 N N . SER A 1 176 ? 20.786 -10.665 17.471 1.00 37.47 176 SER A N 1
ATOM 1399 C CA . SER A 1 176 ? 21.292 -11.548 18.524 1.00 37.47 176 SER A CA 1
ATOM 1400 C C . SER A 1 176 ? 21.807 -12.831 17.887 1.00 37.47 176 SER A C 1
ATOM 1402 O O . SER A 1 176 ? 21.112 -13.550 17.174 1.00 37.47 176 SER A O 1
ATOM 1404 N N . GLY A 1 177 ? 23.109 -13.026 18.072 1.00 39.28 177 GLY A N 1
ATOM 1405 C CA . GLY A 1 177 ? 23.893 -14.045 17.412 1.00 39.28 177 GLY A CA 1
ATOM 1406 C C . GLY A 1 177 ? 23.574 -15.472 17.837 1.00 39.28 177 GLY A C 1
ATOM 1407 O O . GLY A 1 177 ? 23.046 -15.734 18.910 1.00 39.28 177 GLY A O 1
ATOM 1408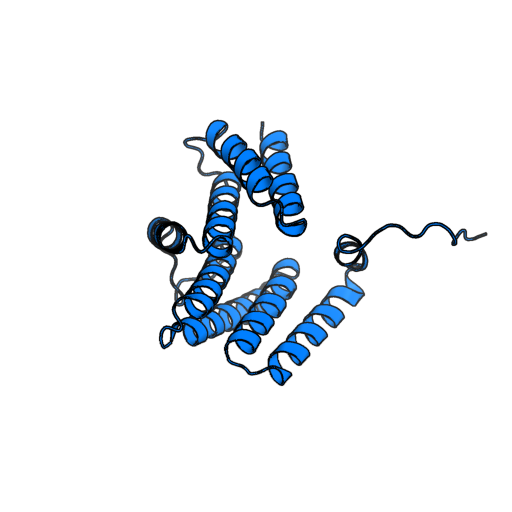 N N . ASN A 1 178 ? 24.031 -16.358 16.954 1.00 41.06 178 ASN A N 1
ATOM 1409 C CA . ASN A 1 178 ? 24.647 -17.647 17.231 1.00 41.06 178 ASN A CA 1
ATOM 1410 C C . ASN A 1 178 ? 23.867 -18.588 18.152 1.00 41.06 178 ASN A C 1
ATOM 1412 O O . ASN A 1 178 ? 23.968 -18.467 19.358 1.00 41.06 178 ASN A O 1
ATOM 1416 N N . TYR A 1 179 ? 23.180 -19.565 17.565 1.00 43.25 179 TYR A N 1
ATOM 1417 C CA . TYR A 1 179 ? 23.379 -21.002 17.800 1.00 43.25 179 TYR A CA 1
ATOM 1418 C C . TYR A 1 179 ? 22.459 -21.722 16.821 1.00 43.25 179 TYR A C 1
ATOM 1420 O O . TYR A 1 179 ? 21.259 -21.594 16.974 1.00 43.25 179 TYR A O 1
ATOM 1428 N N . TRP A 1 180 ? 23.010 -22.406 15.814 1.00 29.89 180 TRP A N 1
ATOM 1429 C CA . TRP A 1 180 ? 22.472 -23.638 15.207 1.00 29.89 180 TRP A CA 1
ATOM 1430 C C . TRP A 1 180 ? 23.452 -24.112 14.117 1.00 29.89 180 TRP A C 1
ATOM 1432 O O . TRP A 1 180 ? 23.491 -23.564 13.018 1.00 29.89 180 TRP A O 1
ATOM 1442 N N . GLN A 1 181 ? 24.256 -25.131 14.432 1.00 30.38 181 GLN A N 1
ATOM 1443 C CA . GLN A 1 181 ? 24.890 -26.017 13.447 1.00 30.38 181 GLN A CA 1
ATOM 1444 C C . GLN A 1 181 ? 24.193 -27.381 13.527 1.00 30.38 181 GLN A C 1
ATOM 1446 O O . GLN A 1 181 ? 23.931 -27.835 14.643 1.00 30.38 181 GLN A O 1
ATOM 1451 N N . PRO A 1 182 ? 23.9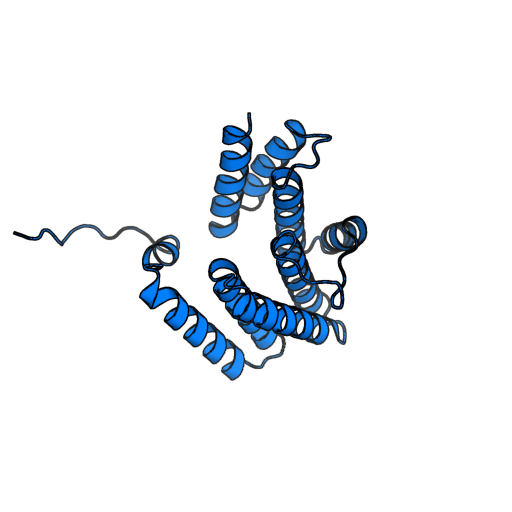12 -28.057 12.400 1.00 36.94 182 PRO A N 1
ATOM 1452 C CA . PRO A 1 182 ? 23.627 -29.480 12.408 1.00 36.94 182 PRO A CA 1
ATOM 1453 C C . PRO A 1 182 ? 24.854 -30.309 11.984 1.00 36.94 182 PRO A C 1
ATOM 1455 O O . PRO A 1 182 ? 25.583 -29.916 11.072 1.00 36.94 182 PRO A O 1
ATOM 1458 N N . ALA A 1 183 ? 24.940 -31.489 12.610 1.00 38.19 183 ALA A N 1
ATOM 1459 C CA . ALA A 1 183 ? 25.935 -32.571 12.536 1.00 38.19 183 ALA A CA 1
ATOM 1460 C C . ALA A 1 183 ? 27.185 -32.402 13.416 1.00 38.19 183 ALA A C 1
ATOM 1462 O O . ALA A 1 183 ? 28.139 -31.707 13.008 1.00 38.19 183 ALA A O 1
#

Sequence (183 aa):
PGSMSRWHIAMARIKMSEGDLVAAQDLLRQVDKLYKRDPFPTVHLAAALQAQIWAAQGQLASALDWVRQYELTVDGELSYLREFEQLTLARILIAQYRLERQGDTIARAIHLLDRLWQAAEAGGWGRSQLQILILQALAQQERGEMAKALALIQQALRLAEPEGYMRVFIEEGQPSGNYWQPA

Nearest PDB structures (foldseek):
  8rsv-assembly1_A  TM=7.289E-01  e=5.261E-02  Bacillus phage phi3T
  5o09-assembly1_1C  TM=4.444E-01  e=9.726E-02  Prosthecobacter vanneervenii
  5o01-assembly2_B  TM=3.446E-01  e=3.279E-02  Prosthecobacter vanneervenii
  9e8q-assembly1_X  TM=5.463E-01  e=1.885E-01  Homo sapiens
  6w2q-assembly1_A  TM=4.051E-01  e=6.756E-01  synthetic construct